Protein AF-A0A1T4MAC6-F1 (afdb_monomer_lite)

Foldseek 3Di:
DVVVVVVVVVVVPPPDDPVVVLVLQPLQFADVVLLVCCVVQWDWDWDDDPPDIFIKTKHDFPDPAEDEAEDDDVDFQSRCSRVCVVVVVVRHIYIYTGPPDPPPCDDPNCVVPVVDDVVCVDLLNVQLVDADEDEAEDECAAPPCHPVVSVSNQVSHPYNYHYDYQYPDYDSNRCPNCVPSVVVVVVVSCVVRPD

Secondary structure (DSSP, 8-state):
-HHHHHHHHHHH-----HHHHHHTTTTTS--HHHHHHHHHH-EEEEEEETTEEEEEEEE--SSS-EEEEEPPTT--GGGGHHHHHHHHHTT-EEEEE-SSSSSTTTTTHHHHHS---GGGG-HHHHHTT--S-EEEEEETT-TTTTTHHHHHHHHH--S-EEEEEETT--TT-HHHHSHHHHHHHHHHHHHHHH-

InterPro domains:
  IPR029058 Alpha/Beta hydrolase fold [G3DSA:3.40.50.1820] (101-195)
  IPR029058 Alpha/Beta hydrolase fold [SSF53474] (43-194)

Sequence (195 aa):
MSKLNNLVQKATNTNGSEEDASAKYSGLTGTPEMKKWYGENGEDVYIMSDSLRLHGKLFKNPGTKYALVCHGYTSKAKHMAGFVNKFHSLGYNVLHIPWFPVLNASSAISKVRDGYNFKQASAVEQVKKSHIPTLFNHGSKDELVPYGMLNELYSAANCEKEILTIQGAGHALSSSVAPKLYWNTVETFLKKHLD

pLDDT: mean 77.44, std 22.65, range [30.17, 98.31]

Structure (mmCIF, N/CA/C/O backbone):
data_AF-A0A1T4MAC6-F1
#
_entry.id   AF-A0A1T4MAC6-F1
#
loop_
_atom_site.group_PDB
_atom_site.id
_atom_site.type_symbol
_atom_site.label_atom_id
_atom_site.label_alt_id
_atom_site.label_comp_id
_atom_site.label_asym_id
_atom_site.label_entity_id
_atom_site.label_seq_id
_atom_site.pdbx_PDB_ins_code
_atom_site.Cartn_x
_atom_site.Cartn_y
_atom_site.Cartn_z
_atom_site.occupancy
_atom_site.B_iso_or_equiv
_atom_site.auth_seq_id
_atom_site.auth_comp_id
_atom_site.auth_asym_id
_atom_site.auth_atom_id
_atom_site.pdbx_PDB_model_num
ATOM 1 N N . MET A 1 1 ? -20.697 17.307 -18.272 1.00 44.62 1 MET A N 1
ATOM 2 C CA . MET A 1 1 ? -19.261 17.097 -18.571 1.00 44.62 1 MET A CA 1
ATOM 3 C C . MET A 1 1 ? -18.379 18.345 -18.400 1.00 44.62 1 MET A C 1
ATOM 5 O O . MET A 1 1 ? -17.171 18.190 -18.360 1.00 44.62 1 MET A O 1
ATOM 9 N N . SER A 1 2 ? -18.915 19.562 -18.205 1.00 46.41 2 SER A N 1
ATOM 10 C CA . SER A 1 2 ? -18.091 20.785 -18.076 1.00 46.41 2 SER A CA 1
ATOM 11 C C . SER A 1 2 ? -17.533 21.068 -16.669 1.00 46.41 2 SER A C 1
ATOM 13 O O . SER A 1 2 ? -16.459 21.646 -16.546 1.00 46.41 2 SER A O 1
ATOM 15 N N . LYS A 1 3 ? -18.206 20.633 -15.591 1.00 36.47 3 LYS A N 1
ATOM 16 C CA . LYS A 1 3 ? -17.731 20.860 -14.208 1.00 36.47 3 LYS A CA 1
ATOM 17 C C . LYS A 1 3 ? -16.510 20.012 -13.822 1.00 36.47 3 LYS A C 1
ATOM 19 O O . LYS A 1 3 ? -15.678 20.482 -13.056 1.00 36.47 3 LYS A O 1
ATOM 24 N N . LEU A 1 4 ? -16.379 18.803 -14.379 1.00 33.81 4 LEU A N 1
ATOM 25 C CA . LEU A 1 4 ? -15.251 17.903 -14.103 1.00 33.81 4 LEU A CA 1
ATOM 26 C C . LEU A 1 4 ? -13.963 18.392 -14.787 1.00 33.81 4 LEU A C 1
ATOM 28 O O . LEU A 1 4 ? -12.910 18.423 -14.159 1.00 33.81 4 LEU A O 1
ATOM 32 N N . ASN A 1 5 ? -14.067 18.884 -16.027 1.00 33.47 5 ASN A N 1
ATOM 33 C CA . ASN A 1 5 ? -12.924 19.437 -16.760 1.00 33.47 5 ASN A CA 1
ATOM 34 C C . ASN A 1 5 ? -12.360 20.702 -16.093 1.00 33.47 5 ASN A C 1
ATOM 36 O O . ASN A 1 5 ? -11.145 20.871 -16.032 1.00 33.47 5 ASN A O 1
ATOM 40 N N . ASN A 1 6 ? -13.225 21.539 -15.509 1.00 31.08 6 ASN A N 1
ATOM 41 C CA . ASN A 1 6 ? -12.790 22.736 -14.786 1.00 31.08 6 ASN A CA 1
ATOM 42 C C . ASN A 1 6 ? -12.099 22.421 -13.450 1.00 31.08 6 ASN A C 1
ATOM 44 O O . ASN A 1 6 ? -11.219 23.173 -13.043 1.00 31.08 6 ASN A O 1
ATOM 48 N N . LEU A 1 7 ? -12.452 21.324 -12.771 1.00 35.34 7 LEU A N 1
ATOM 49 C CA . LEU A 1 7 ? -11.760 20.892 -11.547 1.00 35.34 7 LEU A CA 1
ATOM 50 C C . LEU A 1 7 ? -10.364 20.329 -11.854 1.00 35.34 7 LEU A C 1
ATOM 52 O O . LEU A 1 7 ? -9.415 20.641 -11.139 1.00 35.34 7 LEU A O 1
ATOM 56 N N . VAL A 1 8 ? -10.224 19.587 -12.958 1.00 35.62 8 VAL A N 1
ATOM 57 C CA . VAL A 1 8 ? -8.930 19.058 -13.422 1.00 35.62 8 VAL A CA 1
ATOM 58 C C . VAL A 1 8 ? -7.994 20.191 -13.859 1.00 35.62 8 VAL A C 1
ATOM 60 O O . VAL A 1 8 ? -6.840 20.206 -13.445 1.00 35.62 8 VAL A O 1
ATOM 63 N N . GLN A 1 9 ? -8.486 21.194 -14.596 1.00 30.17 9 GLN A N 1
ATOM 64 C CA . GLN A 1 9 ? -7.672 22.357 -14.988 1.00 30.17 9 GLN A CA 1
ATOM 65 C C . GLN A 1 9 ? -7.273 23.256 -13.809 1.00 30.17 9 GLN A C 1
ATOM 67 O O . GLN A 1 9 ? -6.192 23.844 -13.816 1.00 30.17 9 GLN A O 1
ATOM 72 N N . LYS A 1 10 ? -8.117 23.370 -12.777 1.00 33.94 10 LYS A N 1
ATOM 73 C CA . LYS A 1 10 ? -7.797 24.178 -11.590 1.00 33.94 10 LYS A CA 1
ATOM 74 C C . LYS A 1 10 ? -6.757 23.501 -10.688 1.00 33.94 10 LYS A C 1
ATOM 76 O O . LYS A 1 10 ? -6.014 24.203 -10.012 1.00 33.94 10 LYS A O 1
ATOM 81 N N . ALA A 1 11 ? -6.662 22.168 -10.725 1.00 37.62 11 ALA A N 1
ATOM 82 C CA . ALA A 1 11 ? -5.624 21.402 -10.033 1.00 37.62 11 ALA A CA 1
ATOM 83 C C . ALA A 1 11 ? -4.248 21.468 -10.728 1.00 37.62 11 ALA A C 1
ATOM 85 O O . ALA A 1 11 ? -3.231 21.258 -10.074 1.00 37.62 11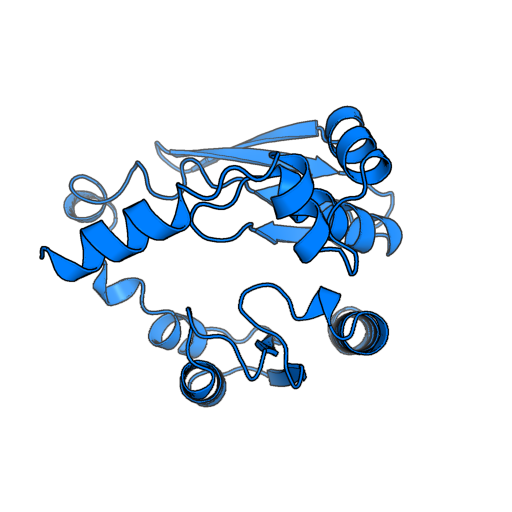 ALA A O 1
ATOM 86 N N . THR A 1 12 ? -4.197 21.781 -12.029 1.00 35.25 12 THR A N 1
ATOM 87 C CA . THR A 1 12 ? -2.944 21.851 -12.805 1.00 35.25 12 THR A CA 1
ATOM 88 C C . THR A 1 12 ? -2.353 23.259 -12.930 1.00 35.25 12 THR A C 1
ATOM 90 O O . THR A 1 12 ? -1.212 23.385 -13.355 1.00 35.25 12 THR A O 1
ATOM 93 N N . ASN A 1 13 ? -3.095 24.312 -12.557 1.00 30.62 13 ASN A N 1
ATOM 94 C CA . ASN A 1 13 ? -2.696 25.720 -12.737 1.00 30.62 13 ASN A CA 1
ATOM 95 C C . ASN A 1 13 ? -2.196 26.423 -11.460 1.00 30.62 13 ASN A C 1
ATOM 97 O O . ASN A 1 13 ? -2.217 27.652 -11.373 1.00 30.62 13 ASN A O 1
ATOM 101 N N . THR A 1 14 ? -1.729 25.687 -10.454 1.00 37.72 14 THR A N 1
ATOM 102 C CA . THR A 1 14 ? -0.963 26.304 -9.364 1.00 37.72 14 THR A CA 1
ATOM 103 C C . THR A 1 14 ? 0.504 26.393 -9.773 1.00 37.72 14 THR A C 1
ATOM 105 O O . THR A 1 14 ? 1.182 25.370 -9.815 1.00 37.72 14 THR A O 1
ATOM 108 N N . ASN A 1 15 ? 0.977 27.614 -10.044 1.00 35.28 15 ASN A N 1
ATOM 109 C CA . ASN A 1 15 ? 2.383 28.002 -10.241 1.00 35.28 15 ASN A CA 1
ATOM 110 C C . ASN A 1 15 ? 3.233 27.804 -8.962 1.00 35.28 15 ASN A C 1
ATOM 112 O O . ASN A 1 15 ? 3.865 28.737 -8.475 1.00 35.28 15 ASN A O 1
ATOM 116 N N . GLY A 1 16 ? 3.207 26.607 -8.381 1.00 33.47 16 GLY A N 1
ATOM 117 C CA . GLY A 1 16 ? 4.200 26.151 -7.413 1.00 33.47 16 GLY A CA 1
ATOM 118 C C . GLY A 1 16 ? 5.276 25.382 -8.165 1.00 33.47 16 GLY A C 1
ATOM 119 O O . GLY A 1 16 ? 4.966 24.661 -9.115 1.00 33.47 16 GLY A O 1
ATOM 120 N N . SER A 1 17 ? 6.533 25.547 -7.772 1.00 32.88 17 SER A N 1
ATOM 121 C CA . SER A 1 17 ? 7.627 24.764 -8.342 1.00 32.88 17 SER A CA 1
ATOM 122 C C . SER A 1 17 ? 7.330 23.259 -8.197 1.00 32.88 17 SER A C 1
ATOM 124 O O . SER A 1 17 ? 6.648 22.837 -7.261 1.00 32.88 17 SER A O 1
ATOM 126 N N . GLU A 1 18 ? 7.825 22.413 -9.107 1.00 39.03 18 GLU A N 1
ATOM 127 C CA . GLU A 1 18 ? 7.636 20.952 -9.009 1.00 39.03 18 GLU A CA 1
ATOM 128 C C . GLU A 1 18 ? 8.184 20.358 -7.686 1.00 39.03 18 GLU A C 1
ATOM 130 O O . GLU A 1 18 ? 7.799 19.252 -7.290 1.00 39.03 18 GLU A O 1
ATOM 135 N N . GLU A 1 19 ? 9.045 21.097 -6.978 1.00 35.91 19 GLU A N 1
ATOM 136 C CA . GLU A 1 19 ? 9.513 20.801 -5.619 1.00 35.91 19 GLU A CA 1
ATOM 137 C C . GLU A 1 19 ? 8.423 20.987 -4.550 1.00 35.91 19 GLU A C 1
ATOM 139 O O . GLU A 1 19 ? 8.296 20.145 -3.656 1.00 35.91 19 GLU A O 1
ATOM 144 N N . ASP A 1 20 ? 7.569 22.005 -4.674 1.00 32.84 20 ASP A N 1
ATOM 145 C CA . ASP A 1 20 ? 6.549 22.349 -3.672 1.00 32.84 20 ASP A CA 1
ATOM 146 C C . ASP A 1 20 ? 5.429 21.308 -3.584 1.00 32.84 20 ASP A C 1
ATOM 148 O O . ASP A 1 20 ? 4.916 21.007 -2.501 1.00 32.84 20 ASP A O 1
ATOM 152 N N . ALA A 1 21 ? 5.078 20.689 -4.714 1.00 32.94 21 ALA A N 1
ATOM 153 C CA . ALA A 1 21 ? 4.123 19.587 -4.722 1.00 32.94 21 ALA A CA 1
ATOM 154 C C . ALA A 1 21 ? 4.692 18.362 -3.991 1.00 32.94 21 ALA A C 1
ATOM 156 O O . ALA A 1 21 ? 3.953 17.687 -3.289 1.00 32.94 21 ALA A O 1
ATOM 157 N N . SER A 1 22 ? 6.002 18.098 -4.093 1.00 36.59 22 SER A N 1
ATOM 158 C CA . SER A 1 22 ? 6.677 16.988 -3.403 1.00 36.59 22 SER A CA 1
ATOM 159 C C . SER A 1 22 ? 6.804 17.213 -1.892 1.00 36.59 22 SER A C 1
ATOM 161 O O . SER A 1 22 ? 6.814 16.238 -1.141 1.00 36.59 22 SER A O 1
ATOM 163 N N . ALA A 1 23 ? 6.913 18.465 -1.442 1.00 36.53 23 ALA A N 1
ATOM 164 C CA . ALA A 1 23 ? 7.121 18.813 -0.036 1.00 36.53 23 ALA A CA 1
ATOM 165 C C . ALA A 1 23 ? 5.881 18.568 0.849 1.00 36.53 23 ALA A C 1
ATOM 167 O O . ALA A 1 23 ? 6.016 18.271 2.038 1.00 36.53 23 ALA A O 1
ATOM 168 N N . LYS A 1 24 ? 4.668 18.608 0.275 1.00 38.34 24 LYS A N 1
ATOM 169 C CA . LYS A 1 24 ? 3.406 18.341 0.997 1.00 38.34 24 LYS A CA 1
ATOM 170 C C . LYS A 1 24 ? 3.177 16.868 1.380 1.00 38.34 24 LYS A C 1
ATOM 172 O O . LYS A 1 24 ? 2.338 16.607 2.235 1.00 38.34 24 LYS A O 1
ATOM 177 N N . TYR A 1 25 ? 3.930 15.928 0.804 1.00 46.28 25 TYR A N 1
ATOM 178 C CA . TYR A 1 25 ? 3.825 14.476 1.047 1.00 46.28 25 TYR A CA 1
ATOM 179 C C . TYR A 1 25 ? 4.926 13.943 1.996 1.00 46.28 25 TYR A C 1
ATOM 181 O O . TYR A 1 25 ? 5.262 12.763 2.003 1.00 46.28 25 TYR A O 1
ATOM 189 N N . SER A 1 26 ? 5.570 14.819 2.771 1.00 38.25 26 SER A N 1
ATOM 190 C CA . SER A 1 26 ? 6.915 14.581 3.316 1.00 38.25 26 SER A CA 1
ATOM 191 C C . SER A 1 26 ? 7.031 13.801 4.626 1.00 38.25 26 SER A C 1
ATOM 193 O O . SER A 1 26 ? 8.155 13.650 5.108 1.00 38.25 26 SER A O 1
ATOM 195 N N . GLY A 1 27 ? 5.977 13.192 5.181 1.00 48.84 27 GLY A N 1
ATOM 196 C CA . GLY A 1 27 ? 6.266 12.110 6.132 1.00 48.84 27 GLY A CA 1
ATOM 197 C C . GLY A 1 27 ? 6.600 10.853 5.335 1.00 48.84 27 GLY A C 1
ATOM 198 O O . GLY A 1 27 ? 5.753 10.052 4.933 1.00 48.84 27 GLY A O 1
ATOM 199 N N . LEU A 1 28 ? 7.905 10.752 5.089 1.00 52.34 28 LEU A N 1
ATOM 200 C CA . LEU A 1 28 ? 8.651 9.632 4.523 1.00 52.34 28 LEU A CA 1
ATOM 201 C C . LEU A 1 28 ? 8.556 9.382 3.009 1.00 52.34 28 LEU A C 1
ATOM 203 O O . LEU A 1 28 ? 9.214 8.452 2.547 1.00 52.34 28 LEU A O 1
ATOM 207 N N . THR A 1 29 ? 7.875 10.191 2.186 1.00 58.50 29 THR A N 1
ATOM 208 C CA . THR A 1 29 ? 7.888 9.942 0.726 1.00 58.50 29 THR A CA 1
ATOM 209 C C . THR A 1 29 ? 9.005 10.692 -0.008 1.00 58.50 29 THR A C 1
ATOM 211 O O . THR A 1 29 ? 8.814 11.785 -0.538 1.00 58.50 29 THR A O 1
ATOM 214 N N . GLY A 1 30 ? 10.176 10.053 -0.093 1.00 62.66 30 GLY A N 1
ATOM 215 C CA . GLY A 1 30 ? 11.169 10.299 -1.143 1.00 62.66 30 GLY A CA 1
ATOM 216 C C . GLY A 1 30 ? 11.939 11.610 -1.009 1.00 62.66 30 GLY A C 1
ATOM 217 O O . GLY A 1 30 ? 11.815 12.488 -1.872 1.00 62.66 30 GLY A O 1
ATOM 218 N N . THR A 1 31 ? 12.774 11.713 0.030 1.00 79.94 31 THR A N 1
ATOM 219 C CA . THR A 1 31 ? 13.797 12.767 0.101 1.00 79.94 31 THR A CA 1
ATOM 220 C C . THR A 1 31 ? 14.656 12.763 -1.177 1.00 79.94 31 THR A C 1
ATOM 222 O O . THR A 1 31 ? 14.686 11.751 -1.895 1.00 79.94 31 THR A O 1
ATOM 225 N N . PRO A 1 32 ? 15.343 13.867 -1.516 1.00 84.75 32 PRO A N 1
ATOM 226 C CA . PRO A 1 32 ? 16.261 13.888 -2.654 1.00 84.75 32 PRO A CA 1
ATOM 227 C C . PRO A 1 32 ? 17.255 12.717 -2.633 1.00 84.75 32 PRO A C 1
ATOM 229 O O . PRO A 1 32 ? 17.482 12.082 -3.663 1.00 84.75 32 PRO A O 1
ATOM 232 N N . GLU A 1 33 ? 17.751 12.352 -1.451 1.00 86.69 33 GLU A N 1
ATOM 233 C CA . GLU A 1 33 ? 18.669 11.231 -1.240 1.00 86.69 33 GLU A CA 1
ATOM 234 C C . GLU A 1 33 ? 17.998 9.891 -1.555 1.00 86.69 33 GLU A C 1
ATOM 236 O O . GLU A 1 33 ? 18.565 9.077 -2.277 1.00 86.69 33 GLU A O 1
ATOM 241 N N . MET A 1 34 ? 16.763 9.670 -1.090 1.00 88.25 34 MET A N 1
ATOM 242 C CA . MET A 1 34 ? 16.009 8.446 -1.392 1.00 88.25 34 MET A CA 1
ATOM 243 C C . MET A 1 34 ? 15.669 8.327 -2.879 1.00 88.25 34 MET A C 1
ATOM 245 O O . MET A 1 34 ? 15.695 7.229 -3.432 1.00 88.25 34 MET A O 1
ATOM 249 N N . LYS A 1 35 ? 15.350 9.443 -3.545 1.00 87.19 35 LYS A N 1
ATOM 250 C CA . LYS A 1 35 ? 15.089 9.472 -4.994 1.00 87.19 35 LYS A CA 1
ATOM 251 C C . LYS A 1 35 ? 16.355 9.163 -5.790 1.00 87.19 35 LYS A C 1
ATOM 253 O O . LYS A 1 35 ? 16.287 8.398 -6.750 1.00 87.19 35 LYS A O 1
ATOM 258 N N . LYS A 1 36 ? 17.491 9.730 -5.377 1.00 90.69 36 LYS A N 1
ATOM 259 C CA . LYS A 1 36 ? 18.804 9.435 -5.956 1.00 90.69 36 LYS A CA 1
ATOM 260 C C . LYS A 1 36 ? 19.150 7.956 -5.776 1.00 90.69 36 LYS A C 1
ATOM 262 O O . LYS A 1 36 ? 19.361 7.263 -6.765 1.00 90.69 36 LYS A O 1
ATOM 267 N N . TRP A 1 37 ? 19.070 7.453 -4.544 1.00 92.06 37 TRP A N 1
ATOM 268 C CA . TRP A 1 37 ? 19.297 6.044 -4.225 1.00 92.06 37 TRP A CA 1
ATOM 269 C C . TRP A 1 37 ? 18.396 5.115 -5.050 1.00 92.06 37 TRP A C 1
ATOM 271 O O . TRP A 1 37 ? 18.878 4.141 -5.623 1.00 92.06 37 TRP A O 1
ATOM 281 N N . TYR A 1 38 ? 17.107 5.445 -5.180 1.00 91.56 38 TYR A N 1
ATOM 282 C CA . TYR A 1 38 ? 16.158 4.689 -5.998 1.00 91.56 38 TYR A CA 1
ATOM 283 C C . TYR A 1 38 ? 16.603 4.597 -7.468 1.00 91.56 38 TYR A C 1
ATOM 285 O O . TYR A 1 38 ? 16.480 3.541 -8.087 1.00 91.56 38 TYR A O 1
ATOM 293 N N . GLY A 1 39 ? 17.112 5.697 -8.033 1.00 90.38 39 GLY A N 1
ATOM 294 C CA . GLY A 1 39 ? 17.618 5.732 -9.405 1.00 90.38 39 GLY A CA 1
ATOM 295 C C . GLY A 1 39 ? 18.898 4.917 -9.598 1.00 90.38 39 GLY A C 1
ATOM 296 O O . GLY A 1 39 ? 19.054 4.282 -10.634 1.00 90.38 39 GLY A O 1
ATOM 297 N N . GLU A 1 40 ? 19.778 4.911 -8.598 1.00 93.62 40 GLU A N 1
ATOM 298 C CA . GLU A 1 40 ? 21.099 4.270 -8.661 1.00 93.62 40 GLU A CA 1
ATOM 299 C C . GLU A 1 40 ? 21.072 2.764 -8.359 1.00 93.62 40 GLU A C 1
ATOM 301 O O . GLU A 1 40 ? 21.919 2.030 -8.855 1.00 93.62 40 GLU A O 1
ATOM 306 N N . ASN A 1 41 ? 20.112 2.292 -7.555 1.00 94.00 41 ASN A N 1
ATOM 307 C CA . ASN A 1 41 ? 20.124 0.926 -7.008 1.00 94.00 41 ASN A CA 1
ATOM 308 C C . ASN A 1 41 ? 19.030 0.009 -7.582 1.00 94.00 41 ASN A C 1
ATOM 310 O O . ASN A 1 41 ? 18.990 -1.176 -7.254 1.00 94.00 41 ASN A O 1
ATOM 314 N N . GLY A 1 42 ? 18.119 0.541 -8.400 1.00 92.88 42 GLY A N 1
ATOM 315 C CA . GLY A 1 42 ? 17.010 -0.224 -8.968 1.00 92.88 42 GLY A CA 1
ATOM 316 C C . GLY A 1 42 ? 17.367 -0.887 -10.296 1.00 92.88 42 GLY A C 1
ATOM 317 O O . GLY A 1 42 ? 17.517 -0.192 -11.304 1.00 92.88 42 GLY A O 1
ATOM 318 N N . GLU A 1 43 ? 17.401 -2.218 -10.318 1.00 93.94 43 GLU A N 1
ATOM 319 C CA . GLU A 1 43 ? 17.604 -3.039 -11.517 1.00 93.94 43 GLU A CA 1
ATOM 320 C C . GLU A 1 43 ? 16.314 -3.107 -12.345 1.00 93.94 43 GLU A C 1
ATOM 322 O O . GLU A 1 43 ? 15.255 -3.465 -11.828 1.00 93.94 43 GLU A O 1
ATOM 327 N N . ASP A 1 44 ? 16.375 -2.760 -13.631 1.00 92.50 44 ASP A N 1
ATOM 328 C CA . ASP A 1 44 ? 15.218 -2.874 -14.519 1.00 92.50 44 ASP A CA 1
ATOM 329 C C . ASP A 1 44 ? 14.920 -4.340 -14.843 1.00 92.50 44 ASP A C 1
ATOM 331 O O . ASP A 1 44 ? 15.756 -5.064 -15.381 1.00 92.50 44 ASP A O 1
ATOM 335 N N . VAL A 1 45 ? 13.695 -4.766 -14.541 1.00 91.69 45 VAL A N 1
ATOM 336 C CA . VAL A 1 45 ? 13.214 -6.127 -14.785 1.00 91.69 45 VAL A CA 1
ATOM 337 C C . VAL A 1 45 ? 11.978 -6.108 -15.670 1.00 91.69 45 VAL A C 1
ATOM 339 O O . VAL A 1 45 ? 11.148 -5.197 -15.601 1.00 91.69 45 VAL A O 1
ATOM 342 N N . TYR A 1 46 ? 11.845 -7.132 -16.510 1.00 88.56 46 TYR A N 1
ATOM 343 C CA . TYR A 1 46 ? 10.726 -7.268 -17.432 1.00 88.56 46 TYR A CA 1
ATOM 344 C C . TYR A 1 46 ? 10.084 -8.639 -17.284 1.00 88.56 46 TYR A C 1
ATOM 346 O O . TYR A 1 46 ? 10.769 -9.654 -17.364 1.00 88.56 46 TYR A O 1
ATOM 354 N N . ILE A 1 47 ? 8.767 -8.658 -17.096 1.00 82.12 47 ILE A N 1
ATOM 355 C CA . ILE A 1 47 ? 7.976 -9.887 -17.044 1.00 82.12 47 ILE A CA 1
ATOM 356 C C . ILE A 1 47 ? 7.095 -9.917 -18.285 1.00 82.12 47 ILE A C 1
ATOM 358 O O . ILE A 1 47 ? 6.344 -8.977 -18.550 1.00 82.12 47 ILE A O 1
ATOM 362 N N . MET A 1 48 ? 7.211 -10.999 -19.047 1.00 80.25 48 MET A N 1
ATOM 363 C CA . MET A 1 48 ? 6.358 -11.263 -20.197 1.00 80.25 48 MET A CA 1
ATOM 364 C C . MET A 1 48 ? 5.216 -12.176 -19.758 1.00 80.25 48 MET A C 1
ATOM 366 O O . MET A 1 48 ? 5.466 -13.249 -19.215 1.00 80.25 48 MET A O 1
ATOM 370 N N . SER A 1 49 ? 3.980 -11.750 -20.001 1.00 73.69 49 SER A N 1
ATOM 371 C CA . SER A 1 49 ? 2.786 -12.584 -19.861 1.00 73.69 49 SER A CA 1
ATOM 372 C C . SER A 1 49 ? 1.930 -12.380 -21.099 1.00 73.69 49 SER A C 1
ATOM 374 O O . SER A 1 49 ? 1.504 -11.260 -21.386 1.00 73.69 49 SER A O 1
ATOM 376 N N . ASP A 1 50 ? 1.710 -13.451 -21.854 1.00 79.56 50 ASP A N 1
ATOM 377 C CA . ASP A 1 50 ? 1.081 -13.408 -23.174 1.00 79.56 50 ASP A CA 1
ATOM 378 C C . ASP A 1 50 ? 1.757 -12.368 -24.091 1.00 79.56 50 ASP A C 1
ATOM 380 O O . ASP A 1 50 ? 2.960 -12.420 -24.344 1.00 79.56 50 ASP A O 1
ATOM 384 N N . SER A 1 51 ? 0.991 -11.388 -24.573 1.00 72.69 51 SER A N 1
ATOM 385 C CA . SER A 1 51 ? 1.470 -10.272 -25.392 1.00 72.69 51 SER A CA 1
ATOM 386 C C . SER A 1 51 ? 1.764 -9.002 -24.585 1.00 72.69 51 SER A C 1
ATOM 388 O O . SER A 1 51 ? 1.872 -7.923 -25.169 1.00 72.69 51 SER A O 1
ATOM 390 N N . LEU A 1 52 ? 1.806 -9.085 -23.253 1.00 69.75 52 LEU A N 1
ATOM 391 C CA . LEU A 1 52 ? 2.022 -7.946 -22.365 1.00 69.75 52 LEU A CA 1
ATOM 392 C C . LEU A 1 52 ? 3.406 -8.019 -21.731 1.00 69.75 52 LEU A C 1
ATOM 394 O O . LEU A 1 52 ? 3.835 -9.054 -21.224 1.00 69.75 52 LEU A O 1
ATOM 398 N N . ARG A 1 53 ? 4.094 -6.876 -21.750 1.00 77.56 53 ARG A N 1
ATOM 399 C CA . ARG A 1 53 ? 5.384 -6.681 -21.094 1.00 77.56 53 ARG A CA 1
ATOM 400 C C . ARG A 1 53 ? 5.190 -5.772 -19.896 1.00 77.56 53 ARG A C 1
ATOM 402 O O . ARG A 1 53 ? 4.958 -4.575 -20.057 1.00 77.56 53 ARG A O 1
ATOM 409 N N . LEU A 1 54 ? 5.314 -6.334 -18.705 1.00 81.75 54 LEU A N 1
ATOM 410 C CA . LEU A 1 54 ? 5.397 -5.559 -17.481 1.00 81.75 54 LEU A CA 1
ATOM 411 C C . LEU A 1 54 ? 6.848 -5.129 -17.273 1.00 81.75 54 LEU A C 1
ATOM 413 O O . LEU A 1 54 ? 7.749 -5.962 -17.300 1.00 81.75 54 LEU A O 1
ATOM 417 N N . HIS A 1 55 ? 7.075 -3.838 -17.070 1.00 86.25 55 HIS A N 1
ATOM 418 C CA . HIS A 1 55 ? 8.358 -3.300 -16.620 1.00 86.25 55 HIS A CA 1
ATOM 419 C C . HIS A 1 55 ? 8.261 -3.024 -15.123 1.00 86.25 55 HIS A C 1
ATOM 421 O O . HIS A 1 55 ? 7.251 -2.492 -14.675 1.00 86.25 55 HIS A O 1
ATOM 427 N N . GLY A 1 56 ? 9.290 -3.383 -14.363 1.00 89.06 56 GLY A N 1
ATOM 428 C CA . GLY A 1 56 ? 9.447 -3.036 -12.955 1.00 89.06 56 GLY A CA 1
ATOM 429 C C . GLY A 1 56 ? 10.894 -2.685 -12.621 1.00 89.06 56 GLY A C 1
ATOM 430 O O . GLY A 1 56 ? 11.797 -2.896 -13.430 1.00 89.06 56 GLY A O 1
ATOM 431 N N . LYS A 1 57 ? 11.112 -2.165 -11.411 1.00 93.12 57 LYS A N 1
ATOM 432 C CA . LYS A 1 57 ? 12.445 -2.004 -10.818 1.00 93.12 57 LYS A CA 1
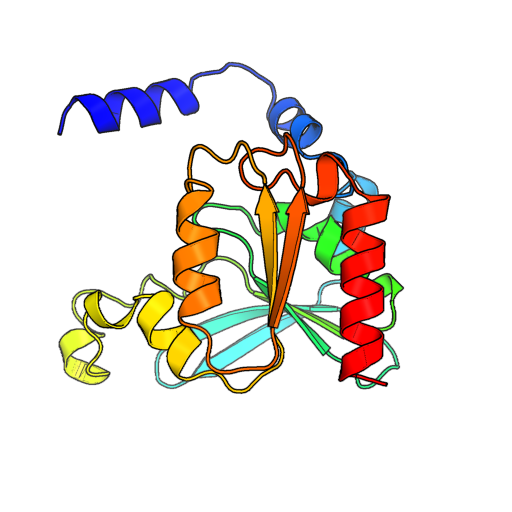ATOM 433 C C . LYS A 1 57 ? 12.588 -2.892 -9.589 1.00 93.12 57 LYS A C 1
ATOM 435 O O . LYS A 1 57 ? 11.765 -2.814 -8.677 1.00 93.12 57 LYS A O 1
ATOM 440 N N . LEU A 1 58 ? 13.624 -3.720 -9.578 1.00 95.19 58 LEU A N 1
ATOM 441 C CA . LEU A 1 58 ? 13.962 -4.641 -8.502 1.00 95.19 58 LEU A CA 1
ATOM 442 C C . LEU A 1 58 ? 15.104 -4.075 -7.651 1.00 95.19 58 LEU A C 1
ATOM 444 O O . LEU A 1 58 ? 16.133 -3.653 -8.169 1.00 95.19 58 LEU A O 1
ATOM 448 N N . PHE A 1 59 ? 14.928 -4.121 -6.335 1.00 96.44 59 PHE A N 1
ATOM 449 C CA . PHE A 1 59 ? 15.910 -3.728 -5.329 1.00 96.44 59 PHE A CA 1
ATOM 450 C C . PHE A 1 59 ? 16.220 -4.953 -4.471 1.00 96.44 59 PHE A C 1
ATOM 452 O O . PHE A 1 59 ? 15.357 -5.422 -3.726 1.00 96.44 59 PHE A O 1
ATOM 459 N N . LYS A 1 60 ? 17.427 -5.503 -4.611 1.00 96.69 60 LYS A N 1
ATOM 460 C CA . LYS A 1 60 ? 17.819 -6.761 -3.961 1.00 96.69 60 LYS A CA 1
ATOM 461 C C . LYS A 1 60 ? 18.297 -6.547 -2.523 1.00 96.69 60 LYS A C 1
ATOM 463 O O . LYS A 1 60 ? 18.875 -5.514 -2.185 1.00 96.69 60 LYS A O 1
ATOM 468 N N . ASN A 1 61 ? 18.071 -7.556 -1.694 1.00 95.69 61 ASN A N 1
ATOM 469 C CA . ASN A 1 61 ? 18.515 -7.667 -0.307 1.00 95.69 61 ASN A CA 1
ATOM 470 C C . ASN A 1 61 ? 18.886 -9.143 -0.038 1.00 95.69 61 ASN A C 1
ATOM 472 O O . ASN A 1 61 ? 18.298 -10.008 -0.686 1.00 95.69 61 ASN A O 1
ATOM 476 N N . PRO A 1 62 ? 19.8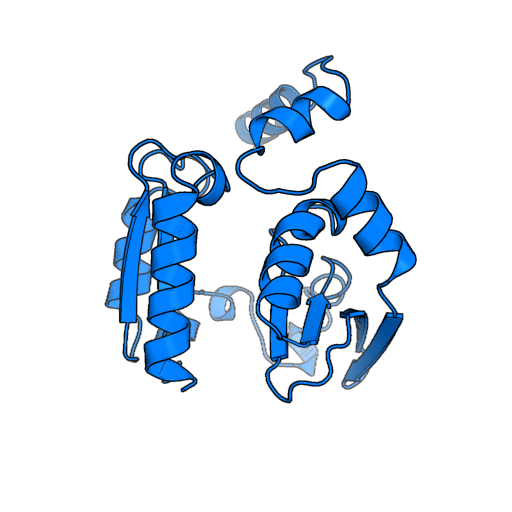08 -9.490 0.885 1.00 94.44 62 PRO A N 1
ATOM 477 C CA . PRO A 1 62 ? 20.178 -10.891 1.120 1.00 94.44 62 PRO A CA 1
ATOM 478 C C . PRO A 1 62 ? 19.049 -11.785 1.661 1.00 94.44 62 PRO A C 1
ATOM 480 O O . PRO A 1 62 ? 19.183 -13.006 1.648 1.00 94.44 62 PRO A O 1
ATOM 483 N N . GLY A 1 63 ? 17.955 -11.201 2.162 1.00 89.81 63 GLY A N 1
ATOM 484 C CA . GLY A 1 63 ? 16.795 -11.941 2.660 1.00 89.81 63 GLY A CA 1
ATOM 485 C C . GLY A 1 63 ? 15.981 -12.634 1.559 1.00 89.81 63 GLY A C 1
ATOM 486 O O . GLY A 1 63 ? 16.178 -12.412 0.368 1.00 89.81 63 GLY A O 1
ATOM 487 N N . THR A 1 64 ? 15.011 -13.455 1.964 1.00 93.75 64 THR A N 1
ATOM 488 C CA . THR A 1 64 ? 14.111 -14.192 1.052 1.00 93.75 64 THR A CA 1
ATOM 489 C C . THR A 1 64 ? 12.731 -13.552 0.905 1.00 93.75 64 THR A C 1
ATOM 491 O O . THR A 1 64 ? 11.945 -13.958 0.052 1.00 93.75 64 THR A O 1
ATOM 494 N N . LYS A 1 65 ? 12.416 -12.549 1.732 1.00 95.88 65 LYS A N 1
ATOM 495 C CA . LYS A 1 65 ? 11.121 -11.860 1.725 1.00 95.88 65 LYS A CA 1
ATOM 496 C C . LYS A 1 65 ? 11.078 -10.818 0.609 1.00 95.88 65 LYS A C 1
ATOM 498 O O . LYS A 1 65 ? 12.061 -10.109 0.378 1.00 95.88 65 LYS A O 1
ATOM 503 N N . TYR A 1 66 ? 9.928 -10.712 -0.053 1.00 96.00 66 TYR A N 1
ATOM 504 C CA . TYR A 1 66 ? 9.679 -9.752 -1.128 1.00 96.00 66 TYR A CA 1
ATOM 505 C C . TYR A 1 66 ? 8.536 -8.807 -0.760 1.00 96.00 66 TYR A C 1
ATOM 507 O O . TYR A 1 66 ? 7.502 -9.239 -0.259 1.00 96.00 66 TYR A O 1
ATOM 515 N N . ALA A 1 67 ? 8.714 -7.522 -1.053 1.00 95.88 67 ALA A N 1
ATOM 516 C CA . ALA A 1 67 ? 7.672 -6.510 -1.025 1.00 95.88 67 ALA A CA 1
ATOM 517 C C . ALA A 1 67 ? 7.357 -6.078 -2.461 1.00 95.88 67 ALA A C 1
ATOM 519 O O . ALA A 1 67 ? 8.228 -5.589 -3.184 1.00 95.88 67 ALA A O 1
ATOM 520 N N . LEU A 1 68 ? 6.102 -6.252 -2.871 1.00 94.06 68 LEU A N 1
ATOM 521 C CA . LEU A 1 68 ? 5.591 -5.703 -4.120 1.00 94.06 68 LEU A CA 1
ATOM 522 C C . LEU A 1 68 ? 5.018 -4.313 -3.848 1.00 94.06 68 LEU A C 1
ATOM 524 O O . LEU A 1 68 ? 4.068 -4.174 -3.081 1.00 94.06 68 LEU A O 1
ATOM 528 N N . VAL A 1 69 ? 5.590 -3.285 -4.471 1.00 91.12 69 VAL A N 1
ATOM 529 C CA . VAL A 1 69 ? 5.127 -1.901 -4.323 1.00 91.12 69 VAL A CA 1
ATOM 530 C C . VAL A 1 69 ? 4.477 -1.456 -5.626 1.00 91.12 69 VAL A C 1
ATOM 532 O O . VAL A 1 69 ? 5.090 -1.522 -6.691 1.00 91.12 69 VAL A O 1
ATOM 535 N N . CYS A 1 70 ? 3.245 -0.964 -5.531 1.00 85.69 70 CYS A N 1
ATOM 536 C CA . CYS A 1 70 ? 2.494 -0.381 -6.641 1.00 85.69 70 CYS A CA 1
ATOM 537 C C . CYS A 1 70 ? 2.287 1.115 -6.363 1.00 85.69 70 CYS A C 1
ATOM 539 O O . CYS A 1 70 ? 1.969 1.491 -5.235 1.00 85.69 70 CYS A O 1
ATOM 541 N N . HIS A 1 71 ? 2.449 1.981 -7.364 1.00 80.75 71 HIS A N 1
ATOM 542 C CA . HIS A 1 71 ? 2.111 3.406 -7.224 1.00 80.75 71 HIS A CA 1
ATOM 543 C C . HIS A 1 71 ? 0.611 3.630 -7.515 1.00 80.75 71 HIS A C 1
ATOM 545 O O . HIS A 1 71 ? -0.056 2.816 -8.155 1.00 80.75 71 HIS A O 1
ATOM 551 N N . GLY A 1 72 ? 0.078 4.775 -7.084 1.00 69.00 72 GLY A N 1
ATOM 552 C CA . GLY A 1 72 ? -1.309 5.164 -7.362 1.00 69.00 72 GLY A CA 1
ATOM 553 C C . GLY A 1 72 ? -1.587 5.518 -8.832 1.00 69.00 72 GLY A C 1
ATOM 554 O O . GLY A 1 72 ? -0.669 5.831 -9.598 1.00 69.00 72 GLY A O 1
ATOM 555 N N . TYR A 1 73 ? -2.871 5.519 -9.207 1.00 64.31 73 TYR A N 1
ATOM 556 C CA . TYR A 1 73 ? -3.372 5.979 -10.511 1.00 64.31 73 TYR A CA 1
ATOM 557 C C . TYR A 1 73 ? -2.846 7.390 -10.818 1.00 64.31 73 TYR A C 1
ATOM 559 O O . TYR A 1 73 ? -2.918 8.265 -9.961 1.00 64.31 73 TYR A O 1
ATOM 567 N N . THR A 1 74 ? -2.293 7.621 -12.015 1.00 63.25 74 THR A N 1
ATOM 568 C CA . THR A 1 74 ? -1.647 8.890 -12.449 1.00 63.25 74 THR A CA 1
ATOM 569 C C . THR A 1 74 ? -0.408 9.337 -11.663 1.00 63.25 74 THR A C 1
ATOM 571 O O . THR A 1 74 ? 0.195 10.355 -12.003 1.00 63.25 74 THR A O 1
ATOM 574 N N . SER A 1 75 ? 0.035 8.574 -10.661 1.00 63.44 75 SER A N 1
ATOM 575 C CA . SER A 1 75 ? 1.264 8.880 -9.931 1.00 63.44 75 SER A CA 1
ATOM 576 C C . SER A 1 75 ? 2.508 8.476 -10.727 1.00 63.44 75 SER A C 1
ATOM 578 O O . SER A 1 75 ? 2.481 7.587 -11.580 1.00 63.44 75 SER A O 1
ATOM 580 N N . LYS A 1 76 ? 3.633 9.133 -10.438 1.00 63.72 76 LYS A N 1
ATOM 581 C CA . LYS A 1 76 ? 4.947 8.774 -10.988 1.00 63.72 76 LYS A CA 1
ATOM 582 C C . LYS A 1 76 ? 5.655 7.795 -10.058 1.00 63.72 76 LYS A C 1
ATOM 584 O O . LYS A 1 76 ? 5.663 7.972 -8.842 1.00 63.72 76 LYS A O 1
ATOM 589 N N . ALA A 1 77 ? 6.376 6.849 -10.653 1.00 61.41 77 ALA A N 1
ATOM 590 C CA . ALA A 1 77 ? 7.183 5.855 -9.948 1.00 61.41 77 ALA A CA 1
ATOM 591 C C . ALA A 1 77 ? 8.079 6.458 -8.841 1.00 61.41 77 ALA A C 1
ATOM 593 O O . ALA A 1 77 ? 8.163 5.932 -7.735 1.00 61.41 77 ALA A O 1
ATOM 594 N N . LYS A 1 78 ? 8.690 7.620 -9.105 1.00 65.38 78 LYS A N 1
ATOM 595 C CA . LYS A 1 78 ? 9.577 8.322 -8.162 1.00 65.38 78 LYS A CA 1
ATOM 596 C C . LYS A 1 78 ? 8.922 8.734 -6.834 1.00 65.38 78 LYS A C 1
ATOM 598 O O . LYS A 1 78 ? 9.640 8.946 -5.863 1.00 65.38 78 LYS A O 1
ATOM 603 N N . HIS A 1 79 ? 7.592 8.840 -6.762 1.00 74.19 79 HIS A N 1
ATOM 604 C CA . HIS A 1 79 ? 6.899 9.166 -5.509 1.00 74.19 79 HIS A CA 1
ATOM 605 C C . HIS A 1 79 ? 6.880 7.989 -4.525 1.00 74.19 79 HIS A C 1
ATOM 607 O O . HIS A 1 79 ? 6.765 8.202 -3.322 1.00 74.19 79 HIS A O 1
ATOM 613 N N . MET A 1 80 ? 7.091 6.761 -5.009 1.00 84.94 80 MET A N 1
ATOM 614 C CA . MET A 1 80 ? 7.173 5.568 -4.164 1.00 84.94 80 MET A CA 1
ATOM 615 C C . MET A 1 80 ? 8.587 5.290 -3.641 1.00 84.94 80 MET A C 1
ATOM 617 O O . MET A 1 80 ? 8.761 4.348 -2.874 1.00 84.94 80 MET A O 1
ATOM 621 N N . ALA A 1 81 ? 9.590 6.107 -3.994 1.00 88.25 81 ALA A N 1
ATOM 622 C CA . ALA A 1 81 ? 10.984 5.896 -3.586 1.00 88.25 81 ALA A CA 1
ATOM 623 C C . ALA A 1 81 ? 11.144 5.750 -2.062 1.00 88.25 81 ALA A C 1
ATOM 625 O O . ALA A 1 81 ? 11.903 4.902 -1.607 1.00 88.25 81 ALA A O 1
ATOM 626 N N . GLY A 1 82 ? 10.380 6.518 -1.277 1.00 88.56 82 GLY A N 1
ATOM 627 C CA . GLY A 1 82 ? 10.379 6.403 0.183 1.00 88.56 82 GLY A CA 1
ATOM 628 C C . GLY A 1 82 ? 9.839 5.064 0.694 1.00 88.56 82 GLY A C 1
ATOM 629 O O . GLY A 1 82 ? 10.447 4.452 1.565 1.00 88.56 82 GLY A O 1
ATOM 630 N N . PHE A 1 83 ? 8.746 4.560 0.111 1.00 90.38 83 PHE A N 1
ATOM 631 C CA . PHE A 1 83 ? 8.196 3.243 0.454 1.00 90.38 83 PHE A CA 1
ATOM 632 C C . PHE A 1 83 ? 9.150 2.116 0.058 1.00 90.38 83 PHE A C 1
ATOM 634 O O . PHE A 1 83 ? 9.387 1.209 0.850 1.00 90.38 83 PHE A O 1
ATOM 641 N N . VAL A 1 84 ? 9.734 2.201 -1.141 1.00 92.75 84 VAL A N 1
ATOM 642 C CA . VAL A 1 84 ? 10.735 1.238 -1.616 1.00 92.75 84 VAL A CA 1
ATOM 643 C C . VAL A 1 84 ? 11.936 1.210 -0.676 1.00 92.75 84 VAL A C 1
ATOM 645 O O . VAL A 1 84 ? 12.332 0.140 -0.225 1.00 92.75 84 VAL A O 1
ATOM 648 N N . ASN A 1 85 ? 12.473 2.379 -0.324 1.00 92.44 85 ASN A N 1
ATOM 649 C CA . ASN A 1 85 ? 13.595 2.481 0.600 1.00 92.44 85 ASN A CA 1
ATOM 650 C C . ASN A 1 85 ? 13.236 1.951 1.997 1.00 92.44 85 ASN A C 1
ATOM 652 O O . ASN A 1 85 ? 14.019 1.211 2.584 1.00 92.44 85 ASN A O 1
ATOM 656 N N . LYS A 1 86 ? 12.034 2.248 2.507 1.00 91.69 86 LYS A N 1
ATOM 657 C CA . LYS A 1 86 ? 11.584 1.759 3.815 1.00 91.69 86 LYS A CA 1
ATOM 658 C C . LYS A 1 86 ? 11.481 0.234 3.850 1.00 91.69 86 LYS A C 1
ATOM 660 O O . LYS A 1 86 ? 12.066 -0.370 4.744 1.00 91.69 86 LYS A O 1
ATOM 665 N N . PHE A 1 87 ? 10.822 -0.406 2.883 1.00 94.75 87 PHE A N 1
ATOM 666 C CA . PHE A 1 87 ? 10.770 -1.875 2.829 1.00 94.75 87 PHE A CA 1
ATOM 667 C C . PHE A 1 87 ? 12.151 -2.506 2.629 1.00 94.75 87 PHE A C 1
ATOM 669 O O . PHE A 1 87 ? 12.462 -3.505 3.275 1.00 94.75 87 PHE A O 1
ATOM 676 N N . HIS A 1 88 ? 13.008 -1.894 1.810 1.00 95.44 88 HIS A N 1
ATOM 677 C CA . HIS A 1 88 ? 14.390 -2.344 1.648 1.00 95.44 88 HIS A CA 1
ATOM 678 C C . HIS A 1 88 ? 15.172 -2.259 2.968 1.00 95.44 88 HIS A C 1
ATOM 680 O O . HIS A 1 88 ? 15.800 -3.233 3.371 1.00 95.44 88 HIS A O 1
ATOM 686 N N . SER A 1 89 ? 15.037 -1.162 3.721 1.00 92.88 89 SER A N 1
ATOM 687 C CA . SER A 1 89 ? 15.667 -1.003 5.042 1.00 92.88 89 SER A CA 1
ATOM 688 C C . SER A 1 89 ? 15.186 -2.026 6.082 1.00 92.88 89 SER A C 1
ATOM 690 O O . SER A 1 89 ? 15.919 -2.341 7.014 1.00 92.88 89 SER A O 1
ATOM 692 N N . LEU A 1 90 ? 13.983 -2.583 5.899 1.00 92.94 90 LEU A N 1
ATOM 693 C CA . LEU A 1 90 ? 13.426 -3.661 6.723 1.00 92.94 90 LEU A CA 1
ATOM 694 C C . LEU A 1 90 ? 13.903 -5.065 6.298 1.00 92.94 90 LEU A C 1
ATOM 696 O O . LEU A 1 90 ? 13.416 -6.058 6.830 1.00 92.94 90 LEU A O 1
ATOM 700 N N . GLY A 1 91 ? 14.830 -5.175 5.339 1.00 95.00 91 GLY A N 1
ATOM 701 C CA . GLY A 1 91 ? 15.414 -6.452 4.908 1.00 95.00 91 GLY A CA 1
ATOM 702 C C . GLY A 1 91 ? 14.701 -7.130 3.732 1.00 95.00 91 GLY A C 1
ATOM 703 O O . GLY A 1 91 ? 15.074 -8.240 3.352 1.00 95.00 91 GLY A O 1
ATOM 704 N N . TYR A 1 92 ? 13.690 -6.489 3.137 1.00 97.06 92 TYR A N 1
ATOM 705 C CA . TYR A 1 92 ? 12.948 -7.053 2.009 1.00 97.06 92 TYR A CA 1
ATOM 706 C C . TYR A 1 92 ? 13.682 -6.796 0.690 1.00 97.06 92 TYR A C 1
ATOM 708 O O . TYR A 1 92 ? 14.243 -5.720 0.469 1.00 97.06 92 TYR A O 1
ATOM 716 N N . ASN A 1 93 ? 13.604 -7.759 -0.227 1.00 97.38 93 ASN A N 1
ATOM 717 C CA . ASN A 1 93 ? 13.725 -7.466 -1.651 1.00 97.38 93 ASN A CA 1
ATOM 718 C C . ASN A 1 93 ? 12.491 -6.667 -2.071 1.00 97.38 93 ASN A C 1
ATOM 720 O O . ASN A 1 93 ? 11.381 -7.002 -1.662 1.00 97.38 93 ASN A O 1
ATOM 724 N N . VAL A 1 94 ? 12.638 -5.637 -2.896 1.00 96.62 94 VAL A N 1
ATOM 725 C CA . VAL A 1 94 ? 11.499 -4.806 -3.305 1.00 96.62 94 VAL A CA 1
ATOM 726 C C . VAL A 1 94 ? 11.349 -4.831 -4.814 1.00 96.62 94 VAL A C 1
ATOM 728 O O . VAL A 1 94 ? 12.260 -4.432 -5.531 1.00 96.62 94 VAL A O 1
ATOM 731 N N . LEU A 1 95 ? 10.189 -5.269 -5.300 1.00 94.31 95 LEU A N 1
ATOM 732 C CA . LEU A 1 95 ? 9.798 -5.129 -6.698 1.00 94.31 95 LEU A CA 1
ATOM 733 C C . LEU A 1 95 ? 8.803 -3.976 -6.799 1.00 94.31 95 LEU A C 1
ATOM 735 O O . LEU A 1 95 ? 7.683 -4.062 -6.301 1.00 94.31 95 LEU A O 1
ATOM 739 N N . HIS A 1 96 ? 9.214 -2.887 -7.437 1.00 90.38 96 HIS A N 1
ATOM 740 C CA . HIS A 1 96 ? 8.352 -1.744 -7.683 1.00 90.38 96 HIS A CA 1
ATOM 741 C C . HIS A 1 96 ? 7.833 -1.764 -9.120 1.00 90.38 96 HIS A C 1
ATOM 743 O O . HIS A 1 96 ? 8.615 -1.788 -10.073 1.00 90.38 96 HIS A O 1
ATOM 749 N N . ILE A 1 97 ? 6.511 -1.730 -9.271 1.00 83.19 97 ILE A N 1
ATOM 750 C CA . ILE A 1 97 ? 5.838 -1.773 -10.570 1.00 83.19 97 ILE A CA 1
ATOM 751 C C . ILE A 1 97 ? 5.301 -0.368 -10.912 1.00 83.19 97 ILE A C 1
ATOM 753 O O . ILE A 1 97 ? 4.381 0.077 -10.228 1.00 83.19 97 ILE A O 1
ATOM 757 N N . PRO A 1 98 ? 5.849 0.341 -11.926 1.00 67.00 98 PRO A N 1
ATOM 758 C CA . PRO A 1 98 ? 5.345 1.615 -12.448 1.00 67.00 98 PRO A CA 1
ATOM 759 C C . PRO A 1 98 ? 4.023 1.504 -13.241 1.00 67.00 98 PRO A C 1
ATOM 761 O O . PRO A 1 98 ? 3.612 0.432 -13.676 1.00 67.00 98 PRO A O 1
ATOM 764 N N . TRP A 1 99 ? 3.391 2.662 -13.498 1.00 63.94 99 TRP A N 1
ATOM 765 C CA . TRP A 1 99 ? 1.986 2.803 -13.945 1.00 63.94 99 TRP A CA 1
ATOM 766 C C . TRP A 1 99 ? 1.723 2.355 -15.382 1.00 63.94 99 TRP A C 1
ATOM 768 O O . TRP A 1 99 ? 0.620 2.470 -15.907 1.00 63.94 99 TRP A O 1
ATOM 778 N N . PHE A 1 100 ? 2.734 1.860 -16.070 1.00 54.09 100 PHE A N 1
ATOM 779 C CA . PHE A 1 100 ? 2.702 1.654 -17.505 1.00 54.09 100 PHE A CA 1
ATOM 780 C C . PHE A 1 100 ? 3.387 0.313 -17.806 1.00 54.09 100 PHE A C 1
ATOM 782 O O . PHE A 1 100 ? 4.540 0.170 -17.399 1.00 54.09 100 PHE A O 1
ATOM 789 N N . PRO A 1 101 ? 2.739 -0.679 -18.471 1.00 50.78 101 PRO A N 1
ATOM 790 C CA . PRO A 1 101 ? 1.489 -0.643 -19.239 1.00 50.78 101 PRO A CA 1
ATOM 791 C C . PRO A 1 101 ? 0.392 -1.594 -18.697 1.00 50.78 101 PRO A C 1
ATOM 793 O O . PRO A 1 101 ? -0.186 -2.361 -19.461 1.00 50.78 101 PRO A O 1
ATOM 796 N N . VAL A 1 102 ? 0.051 -1.550 -17.403 1.00 51.72 102 VAL A N 1
ATOM 797 C CA . VAL A 1 102 ? -1.031 -2.411 -16.860 1.00 51.72 102 VAL A CA 1
ATOM 798 C C . VAL A 1 102 ? -2.411 -2.071 -17.464 1.00 51.72 102 VAL A C 1
ATOM 800 O O . VAL A 1 102 ? -3.293 -2.924 -17.492 1.00 51.72 102 VAL A O 1
ATOM 803 N N . LEU A 1 103 ? -2.605 -0.861 -18.014 1.00 46.84 103 LEU A N 1
ATOM 804 C CA . LEU A 1 103 ? -3.906 -0.413 -18.545 1.00 46.84 103 LEU A CA 1
ATOM 805 C C . LEU A 1 103 ? -3.940 0.047 -20.008 1.00 46.84 103 LEU A C 1
ATOM 807 O O . LEU A 1 103 ? -5.025 0.249 -20.542 1.00 46.84 103 LEU A O 1
ATOM 811 N N . ASN A 1 104 ? -2.809 0.134 -20.713 1.00 40.41 104 ASN A N 1
ATOM 812 C CA . ASN A 1 104 ? -2.836 0.491 -22.143 1.00 40.41 104 ASN A CA 1
ATOM 813 C C . ASN A 1 104 ? -3.176 -0.685 -23.073 1.00 40.41 104 ASN A C 1
ATOM 815 O O . ASN A 1 104 ? -3.238 -0.509 -24.286 1.00 40.41 104 ASN A O 1
ATOM 819 N N . ALA A 1 105 ? -3.450 -1.867 -22.519 1.00 44.50 105 ALA A N 1
ATOM 820 C CA . ALA A 1 105 ? -3.950 -3.012 -23.274 1.00 44.50 105 ALA A CA 1
ATOM 821 C C . ALA A 1 105 ? -5.484 -3.159 -23.249 1.00 44.50 105 ALA A C 1
ATOM 823 O O . ALA A 1 105 ? -6.027 -4.003 -23.963 1.00 44.50 105 ALA A O 1
ATOM 824 N N . SER A 1 106 ? -6.206 -2.358 -22.461 1.00 45.38 106 SER A N 1
ATOM 825 C CA . SER A 1 106 ? -7.595 -2.662 -22.117 1.00 45.38 106 SER A CA 1
ATOM 826 C C . SER A 1 106 ? -8.584 -1.560 -22.491 1.00 45.38 106 SER A C 1
ATOM 828 O O . SER A 1 106 ? -8.911 -0.668 -21.723 1.00 45.38 106 SER A O 1
ATOM 830 N N . SER A 1 107 ? -9.187 -1.708 -23.669 1.00 44.66 107 SER A N 1
ATOM 831 C CA . SER A 1 107 ? -10.648 -1.550 -23.769 1.00 44.66 107 SER A CA 1
ATOM 832 C C . SER A 1 107 ? -11.225 -2.403 -24.901 1.00 44.66 107 SER A C 1
ATOM 834 O O . SER A 1 107 ? -12.252 -3.051 -24.710 1.00 44.66 107 SER A O 1
ATOM 836 N N . ALA A 1 108 ? -10.524 -2.493 -26.038 1.00 46.88 108 ALA A N 1
ATOM 837 C CA . ALA A 1 108 ? -10.967 -3.281 -27.189 1.00 46.88 108 ALA A CA 1
ATOM 838 C C . ALA A 1 108 ? -10.455 -4.735 -27.165 1.00 46.88 108 ALA A C 1
ATOM 840 O O . ALA A 1 108 ? -11.229 -5.657 -27.408 1.00 46.88 108 ALA A O 1
ATOM 841 N N . ILE A 1 109 ? -9.182 -4.961 -26.814 1.00 46.25 109 ILE A N 1
ATOM 842 C CA . ILE A 1 109 ? -8.554 -6.297 -26.862 1.00 46.25 109 ILE A CA 1
ATOM 843 C C . ILE A 1 109 ? -8.914 -7.145 -25.628 1.00 46.25 109 ILE A C 1
ATOM 845 O O . ILE A 1 109 ? -9.248 -8.320 -25.770 1.00 46.25 109 ILE A O 1
ATOM 849 N N . SER A 1 110 ? -8.961 -6.556 -24.427 1.00 46.75 110 SER A N 1
ATOM 850 C CA . SER A 1 110 ? -9.260 -7.293 -23.181 1.00 46.75 110 SER A CA 1
ATOM 851 C C . SER A 1 110 ? -10.665 -7.896 -23.110 1.00 46.75 110 SER A C 1
ATOM 853 O O . SER A 1 110 ? -10.864 -8.898 -22.429 1.00 46.75 110 SER A O 1
ATOM 855 N N . LYS A 1 111 ? -11.640 -7.329 -23.832 1.00 45.69 111 LYS A N 1
ATOM 856 C CA . LYS A 1 111 ? -13.002 -7.883 -23.901 1.00 45.69 111 LYS A CA 1
ATOM 857 C C . LYS A 1 111 ? -13.085 -9.116 -24.801 1.00 45.69 111 LYS A C 1
ATOM 859 O O . LYS A 1 111 ? -13.879 -10.007 -24.526 1.00 45.69 111 LYS A O 1
ATOM 864 N N . VAL A 1 112 ? -12.295 -9.134 -25.876 1.00 50.41 112 VAL A N 1
ATOM 865 C CA . VAL A 1 112 ? -12.321 -10.186 -26.902 1.00 50.41 112 VAL A CA 1
ATOM 866 C C . VAL A 1 112 ? -11.445 -11.373 -26.509 1.00 50.41 112 VAL A C 1
ATOM 868 O O . VAL A 1 112 ? -11.812 -12.505 -26.800 1.00 50.41 112 VAL A O 1
ATOM 871 N N . ARG A 1 113 ? -10.310 -11.132 -25.839 1.00 47.06 113 ARG A N 1
ATOM 872 C CA . ARG A 1 113 ? -9.329 -12.185 -25.539 1.00 47.06 113 ARG A CA 1
ATOM 873 C C . ARG A 1 113 ? -9.379 -12.706 -24.103 1.00 47.06 113 ARG A C 1
ATOM 875 O O . ARG A 1 113 ? -9.320 -13.913 -23.906 1.00 47.06 113 ARG A O 1
ATOM 882 N N . ASP A 1 114 ? -9.530 -11.815 -23.123 1.00 46.16 114 ASP A N 1
ATOM 883 C CA . ASP A 1 114 ? -9.289 -12.160 -21.712 1.00 46.16 114 ASP A CA 1
ATOM 884 C C . ASP A 1 114 ? -10.589 -12.197 -20.880 1.00 46.16 114 ASP A C 1
ATOM 886 O O . ASP A 1 114 ? -10.567 -12.491 -19.690 1.00 46.16 114 ASP A O 1
ATOM 890 N N . GLY A 1 115 ? -11.743 -11.902 -21.495 1.00 46.72 115 GLY A N 1
ATOM 891 C CA . GLY A 1 115 ? -13.068 -12.051 -20.880 1.00 46.72 115 GLY A CA 1
ATOM 892 C C . GLY A 1 115 ? -13.398 -11.055 -19.761 1.00 46.72 115 GLY A C 1
ATOM 893 O O . GLY A 1 115 ? -14.437 -11.209 -19.112 1.00 46.72 115 GLY A O 1
ATOM 894 N N . TYR A 1 116 ? -12.564 -10.028 -19.537 1.00 44.56 116 TYR A N 1
ATOM 895 C CA . TYR A 1 116 ? -12.786 -9.052 -18.470 1.00 44.56 116 TYR A CA 1
ATOM 896 C C . TYR A 1 116 ? -13.452 -7.750 -18.956 1.00 44.56 116 TYR A C 1
ATOM 898 O O . TYR A 1 116 ? -12.965 -7.043 -19.837 1.00 44.56 116 TYR A O 1
ATOM 906 N N . ASN A 1 117 ? -14.585 -7.407 -18.344 1.00 49.31 117 ASN A N 1
ATOM 907 C CA . ASN A 1 117 ? -15.292 -6.131 -18.444 1.00 49.31 117 ASN A CA 1
ATOM 908 C C . ASN A 1 117 ? -14.849 -5.222 -17.281 1.00 49.31 117 ASN A C 1
ATOM 910 O O . ASN A 1 117 ? -14.615 -5.716 -16.183 1.00 49.31 117 ASN A O 1
ATOM 914 N N . PHE A 1 118 ? -14.812 -3.896 -17.446 1.00 46.69 118 PHE A N 1
ATOM 915 C CA . PHE A 1 118 ? -14.475 -2.954 -16.360 1.00 46.69 118 PHE A CA 1
ATOM 916 C C . PHE A 1 118 ? -15.364 -3.108 -15.108 1.00 46.69 118 PHE A C 1
ATOM 918 O O . PHE A 1 118 ? -14.948 -2.756 -14.010 1.00 46.69 118 PHE A O 1
ATOM 925 N N . LYS A 1 119 ? -16.551 -3.719 -15.234 1.00 43.84 119 LYS A N 1
ATOM 926 C CA . LYS A 1 119 ? -17.383 -4.133 -14.088 1.00 43.84 119 LYS A CA 1
ATOM 927 C C . LYS A 1 119 ? -16.739 -5.218 -13.201 1.00 43.84 119 LYS A C 1
ATOM 929 O O . LYS A 1 119 ? -17.015 -5.254 -12.009 1.00 43.84 119 LYS A O 1
ATOM 934 N N . GLN A 1 120 ? -15.872 -6.074 -13.745 1.00 50.75 120 GLN A N 1
ATOM 935 C CA . GLN A 1 120 ? -15.072 -7.038 -12.974 1.00 50.75 120 GLN A CA 1
ATOM 936 C C . GLN A 1 120 ? -13.853 -6.389 -12.295 1.00 50.75 120 GLN A C 1
ATOM 938 O O . GLN A 1 120 ? -13.270 -7.010 -11.413 1.00 50.75 120 GLN A O 1
ATOM 943 N N . ALA A 1 121 ? -13.497 -5.139 -12.615 1.00 65.00 121 ALA A N 1
ATOM 944 C CA . ALA A 1 121 ? -12.443 -4.386 -11.923 1.00 65.00 121 ALA A CA 1
ATOM 945 C C . ALA A 1 121 ? -12.921 -3.749 -10.596 1.00 65.00 121 ALA A C 1
ATOM 947 O O . ALA A 1 121 ? -12.306 -2.813 -10.091 1.00 65.00 121 ALA A O 1
ATOM 948 N N . SER A 1 122 ? -14.033 -4.230 -10.028 1.00 85.62 122 SER A N 1
ATOM 949 C CA . SER A 1 122 ? -14.526 -3.786 -8.723 1.00 85.62 122 SER A CA 1
ATOM 950 C C . SER A 1 122 ? -13.616 -4.295 -7.606 1.00 85.62 122 SER A C 1
ATOM 952 O O . SER A 1 122 ? -13.543 -5.501 -7.367 1.00 85.62 122 SER A O 1
ATOM 954 N N . ALA A 1 123 ? -12.967 -3.381 -6.882 1.00 88.81 123 ALA A N 1
ATOM 955 C CA . ALA A 1 123 ? -12.135 -3.725 -5.729 1.00 88.81 123 ALA A CA 1
ATOM 956 C C . ALA A 1 123 ? -12.920 -4.508 -4.657 1.00 88.81 123 ALA A C 1
ATOM 958 O O . ALA A 1 123 ? -12.386 -5.449 -4.075 1.00 88.81 123 ALA A O 1
ATOM 959 N N . VAL A 1 124 ? -14.210 -4.197 -4.473 1.00 93.00 124 VAL A N 1
ATOM 960 C CA . VAL A 1 124 ? -15.118 -4.922 -3.567 1.00 93.00 124 VAL A CA 1
ATOM 961 C C . VAL A 1 124 ? -15.311 -6.377 -4.006 1.00 93.00 124 VAL A C 1
ATOM 963 O O . VAL A 1 124 ? -15.242 -7.285 -3.184 1.00 93.00 124 VAL A O 1
ATOM 966 N N . GLU A 1 125 ? -15.504 -6.634 -5.301 1.00 92.44 125 GLU A N 1
ATOM 967 C CA . GLU A 1 125 ? -15.678 -8.009 -5.795 1.00 92.44 125 GLU A CA 1
ATOM 968 C C . GLU A 1 125 ? -14.374 -8.814 -5.786 1.00 92.44 125 GLU A C 1
ATOM 970 O O . GLU A 1 125 ? -14.409 -10.038 -5.668 1.00 92.44 125 GLU A O 1
ATOM 975 N N . GLN A 1 126 ? -13.219 -8.153 -5.904 1.00 90.88 126 GLN A N 1
ATOM 976 C CA . GLN A 1 126 ? -11.923 -8.830 -5.839 1.00 90.88 126 GLN A CA 1
ATOM 977 C C . GLN A 1 126 ? -11.502 -9.131 -4.400 1.00 90.88 126 GLN A C 1
ATOM 979 O O . GLN A 1 126 ? -11.039 -10.236 -4.123 1.00 90.88 126 GLN A O 1
ATOM 984 N N . VAL A 1 127 ? -11.719 -8.205 -3.461 1.00 93.38 127 VAL A N 1
ATOM 985 C CA . VAL A 1 127 ? -11.329 -8.415 -2.059 1.00 93.38 127 VAL A CA 1
ATOM 986 C C . VAL A 1 127 ? -12.138 -9.533 -1.387 1.00 93.38 127 VAL A C 1
ATOM 988 O O . VAL A 1 127 ? -11.593 -10.258 -0.559 1.00 93.38 127 VAL A O 1
ATOM 991 N N . LYS A 1 128 ? -13.390 -9.769 -1.817 1.00 95.44 128 LYS A N 1
ATOM 992 C CA . LYS A 1 128 ? -14.211 -10.929 -1.405 1.00 95.44 128 LYS A CA 1
ATOM 993 C C . LYS A 1 128 ? -13.558 -12.282 -1.690 1.00 95.44 128 LYS A C 1
ATOM 995 O O . LYS A 1 128 ? -13.871 -13.262 -1.027 1.00 95.44 128 LYS A O 1
ATOM 1000 N N . LYS A 1 129 ? -12.691 -12.354 -2.702 1.00 94.81 129 LYS A N 1
ATOM 1001 C CA . LYS A 1 129 ? -12.025 -13.594 -3.132 1.00 94.81 129 LYS A CA 1
ATOM 1002 C C . LYS A 1 129 ? -10.671 -13.798 -2.453 1.00 94.81 129 LYS A C 1
ATOM 1004 O O . LYS A 1 129 ? -10.089 -14.874 -2.574 1.00 94.81 129 LYS A O 1
ATOM 1009 N N . SER A 1 130 ? -10.143 -12.763 -1.799 1.00 93.00 130 SER A N 1
ATOM 1010 C CA . SER A 1 130 ? -8.847 -12.826 -1.134 1.00 93.00 130 SER A CA 1
ATOM 1011 C C . SER A 1 130 ? -8.968 -13.565 0.191 1.00 93.00 130 SER A C 1
ATOM 1013 O O . SER A 1 130 ? -9.846 -13.265 0.994 1.00 93.00 130 SER A O 1
ATOM 1015 N N . HIS A 1 131 ? -8.032 -14.479 0.429 1.00 95.56 131 HIS A N 1
ATOM 1016 C CA . HIS A 1 131 ? -7.819 -15.135 1.722 1.00 95.56 131 HIS A CA 1
ATOM 1017 C C . HIS A 1 131 ? -6.498 -14.682 2.367 1.00 95.56 131 HIS A C 1
ATOM 1019 O O . HIS A 1 131 ? -6.106 -15.191 3.412 1.00 95.56 131 HIS A O 1
ATOM 1025 N N . ILE A 1 132 ? -5.798 -13.728 1.741 1.00 95.88 132 ILE A N 1
ATOM 1026 C CA . ILE A 1 132 ? -4.516 -13.209 2.219 1.00 95.88 132 ILE A CA 1
ATOM 1027 C C . ILE A 1 132 ? -4.776 -12.160 3.306 1.00 95.88 132 ILE A C 1
ATOM 1029 O O . ILE A 1 132 ? -5.581 -11.251 3.057 1.00 95.88 132 ILE A O 1
ATOM 1033 N N . PRO A 1 133 ? -4.104 -12.236 4.474 1.00 98.06 133 PRO A N 1
ATOM 1034 C CA . PRO A 1 133 ? -4.222 -11.217 5.506 1.00 98.06 133 PRO A CA 1
ATOM 1035 C C . PRO A 1 133 ? -4.029 -9.811 4.933 1.00 98.06 133 PRO A C 1
ATOM 1037 O O . PRO A 1 133 ? -3.062 -9.557 4.214 1.00 98.06 133 PRO A O 1
ATOM 1040 N N . THR A 1 134 ? -4.959 -8.898 5.215 1.00 97.88 134 THR A N 1
ATOM 1041 C CA . THR A 1 134 ? -4.968 -7.559 4.605 1.00 97.88 134 THR A CA 1
ATOM 1042 C C . THR A 1 134 ? -5.105 -6.451 5.648 1.00 97.88 134 THR A C 1
ATOM 1044 O O . THR A 1 134 ? -6.103 -6.365 6.362 1.00 97.88 134 THR A O 1
ATOM 1047 N N . LEU A 1 135 ? -4.127 -5.546 5.684 1.00 97.94 135 LEU A N 1
ATOM 1048 C CA . LEU A 1 135 ? -4.209 -4.285 6.420 1.00 97.94 135 LEU A CA 1
ATOM 1049 C C . LEU A 1 135 ? -4.776 -3.189 5.507 1.00 97.94 135 LEU A C 1
ATOM 1051 O O . LEU A 1 135 ? -4.154 -2.821 4.510 1.00 97.94 135 LEU A O 1
ATOM 1055 N N . PHE A 1 136 ? -5.929 -2.631 5.869 1.00 97.56 136 PHE A N 1
ATOM 1056 C CA . PHE A 1 136 ? -6.541 -1.503 5.169 1.00 97.56 136 PHE A CA 1
ATOM 1057 C C . PHE A 1 136 ? -6.151 -0.190 5.852 1.00 97.56 136 PHE A C 1
ATOM 1059 O O . PHE A 1 136 ? -6.468 0.020 7.020 1.00 97.56 136 PHE A O 1
ATOM 1066 N N . ASN A 1 137 ? -5.484 0.711 5.129 1.00 95.62 137 ASN A N 1
ATOM 1067 C CA . ASN A 1 137 ? -5.091 2.025 5.641 1.00 95.62 137 ASN A CA 1
ATOM 1068 C C . ASN A 1 137 ? -5.864 3.142 4.938 1.00 95.62 137 ASN A C 1
ATOM 1070 O O . ASN A 1 137 ? -5.854 3.193 3.709 1.00 95.62 137 ASN A O 1
ATOM 1074 N N . HIS A 1 138 ? -6.477 4.055 5.698 1.00 96.44 138 HIS A N 1
ATOM 1075 C CA . HIS A 1 138 ? -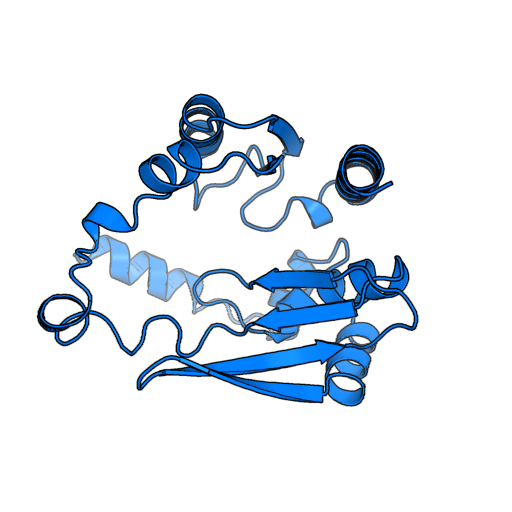7.205 5.193 5.127 1.00 96.44 138 HIS A CA 1
ATOM 1076 C C . HIS A 1 138 ? -7.063 6.472 5.956 1.00 96.44 138 HIS A C 1
ATOM 1078 O O . HIS A 1 138 ? -7.004 6.437 7.185 1.00 96.44 138 HIS A O 1
ATOM 1084 N N . GLY A 1 139 ? -7.057 7.622 5.284 1.00 96.00 139 GLY A N 1
ATOM 1085 C CA . GLY A 1 139 ? -7.087 8.933 5.931 1.00 96.00 139 GLY A CA 1
ATOM 1086 C C . GLY A 1 139 ? -8.517 9.437 6.133 1.00 96.00 139 GLY A C 1
ATOM 1087 O O . GLY A 1 139 ? -9.314 9.423 5.199 1.00 96.00 139 GLY A O 1
ATOM 1088 N N . SER A 1 140 ? -8.876 9.910 7.331 1.00 96.62 140 SER A N 1
ATOM 1089 C CA . SER A 1 140 ? -10.273 10.307 7.608 1.00 96.62 140 SER A CA 1
ATOM 1090 C C . SER A 1 140 ? -10.749 11.565 6.868 1.00 96.62 140 SER A C 1
ATOM 1092 O O . SER A 1 140 ? -11.943 11.856 6.874 1.00 96.62 140 SER A O 1
ATOM 1094 N N . LYS A 1 141 ? -9.839 12.296 6.211 1.00 96.25 141 LYS A N 1
ATOM 1095 C CA . LYS A 1 141 ? -10.125 13.480 5.386 1.00 96.25 141 LYS A CA 1
ATOM 1096 C C . LYS A 1 141 ? -9.789 13.265 3.905 1.00 96.25 141 LYS A C 1
ATOM 1098 O O . LYS A 1 141 ? -9.510 14.228 3.196 1.00 96.25 141 LYS A O 1
ATOM 1103 N N . ASP A 1 142 ? -9.752 12.020 3.432 1.00 91.06 142 ASP A N 1
ATOM 1104 C CA . ASP A 1 142 ? -9.599 11.747 2.002 1.00 91.06 142 ASP A CA 1
ATOM 1105 C C . ASP A 1 142 ? -10.872 12.166 1.239 1.00 91.06 142 ASP A C 1
ATOM 1107 O O . ASP A 1 142 ? -11.949 11.600 1.431 1.00 91.06 142 ASP A O 1
ATOM 1111 N N . GLU A 1 143 ? -10.738 13.193 0.398 1.00 87.06 143 GLU A N 1
ATOM 1112 C CA . GLU A 1 143 ? -11.812 13.723 -0.451 1.00 87.06 143 GLU A CA 1
ATOM 1113 C C . GLU A 1 143 ? -11.847 13.074 -1.844 1.00 87.06 143 GLU A C 1
ATOM 1115 O O . GLU A 1 143 ? -12.859 13.172 -2.537 1.00 87.06 143 GLU A O 1
ATOM 1120 N N . LEU A 1 144 ? -10.762 12.409 -2.267 1.00 85.81 144 LEU A N 1
ATOM 1121 C CA . LEU A 1 144 ? -10.694 11.727 -3.563 1.00 85.81 144 LEU A CA 1
ATOM 1122 C C . LEU A 1 144 ? -11.302 10.326 -3.477 1.00 85.81 144 LEU A C 1
ATOM 1124 O O . LEU A 1 144 ? -12.021 9.901 -4.380 1.00 85.81 144 LEU A O 1
ATOM 1128 N N . VAL A 1 145 ? -11.024 9.624 -2.379 1.00 87.62 145 VAL A N 1
ATOM 1129 C CA . VAL A 1 145 ? -11.629 8.339 -2.027 1.00 87.62 145 VAL A CA 1
ATOM 1130 C C . VAL A 1 145 ? -12.305 8.515 -0.666 1.00 87.62 145 VAL A C 1
ATOM 1132 O O . VAL A 1 145 ? -11.636 8.382 0.362 1.00 87.62 145 VAL A O 1
ATOM 1135 N N . PRO A 1 146 ? -13.613 8.841 -0.633 1.00 92.19 146 PRO A N 1
ATOM 1136 C CA . PRO A 1 146 ? -14.324 9.138 0.605 1.00 92.19 146 PRO A CA 1
ATOM 1137 C C . PRO A 1 146 ? -14.125 8.058 1.668 1.00 92.19 146 PRO A C 1
ATOM 1139 O O . PRO A 1 146 ? -14.250 6.869 1.377 1.00 92.19 146 PRO A O 1
ATOM 1142 N N . TYR A 1 147 ? -13.881 8.471 2.915 1.00 93.44 147 TYR A N 1
ATOM 1143 C CA . TYR A 1 147 ? -13.580 7.561 4.030 1.00 93.44 147 TYR A CA 1
ATOM 1144 C C . TYR A 1 147 ? -14.602 6.418 4.197 1.00 93.44 147 TYR A C 1
ATOM 11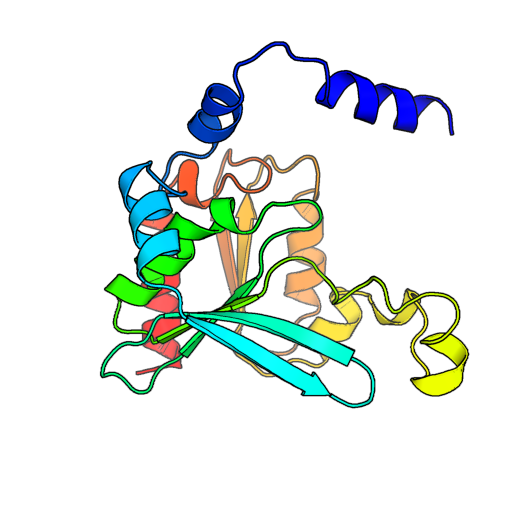46 O O . TYR A 1 147 ? -14.229 5.308 4.562 1.00 93.44 147 TYR A O 1
ATOM 1154 N N . GLY A 1 148 ? -15.880 6.641 3.865 1.00 93.50 148 GLY A N 1
ATOM 1155 C CA . GLY A 1 148 ? -16.911 5.595 3.897 1.00 93.50 148 GLY A CA 1
ATOM 1156 C C . GLY A 1 148 ? -16.605 4.369 3.020 1.00 93.50 148 GLY A C 1
ATOM 1157 O O . GLY A 1 148 ? -16.980 3.259 3.393 1.00 93.50 148 GLY A O 1
ATOM 1158 N N . MET A 1 149 ? -15.855 4.532 1.923 1.00 94.69 149 MET A N 1
ATOM 1159 C CA . MET A 1 149 ? -15.472 3.429 1.030 1.00 94.69 149 MET A CA 1
ATOM 1160 C C . MET A 1 149 ? -14.539 2.409 1.702 1.00 94.69 149 MET A C 1
ATOM 1162 O O . MET A 1 149 ? -14.519 1.243 1.303 1.00 94.69 149 MET A O 1
ATOM 1166 N N . LEU A 1 150 ? -13.804 2.810 2.749 1.00 95.25 150 LEU A N 1
ATOM 1167 C CA . LEU A 1 150 ? -13.024 1.886 3.576 1.00 95.25 150 LEU A CA 1
ATOM 1168 C C . LEU A 1 150 ? -13.923 0.819 4.198 1.00 95.25 150 LEU A C 1
ATOM 1170 O O . LEU A 1 150 ? -13.591 -0.363 4.162 1.00 95.25 150 LEU A O 1
ATOM 1174 N N . ASN A 1 151 ? -15.070 1.230 4.745 1.00 94.31 151 ASN A N 1
ATOM 1175 C CA . ASN A 1 151 ? -15.990 0.314 5.412 1.00 94.31 151 ASN A CA 1
ATOM 1176 C C . ASN A 1 151 ? -16.588 -0.688 4.422 1.00 94.31 151 ASN A C 1
ATOM 1178 O O . ASN A 1 151 ? -16.737 -1.859 4.768 1.00 94.31 151 ASN A O 1
ATOM 1182 N N . GLU A 1 152 ? -16.891 -0.259 3.194 1.00 95.44 152 GLU A N 1
ATOM 1183 C CA . GLU A 1 152 ? -17.380 -1.147 2.133 1.00 95.44 152 GLU A CA 1
ATOM 1184 C C . GLU A 1 152 ? -16.340 -2.219 1.775 1.00 95.44 152 GLU A C 1
ATOM 1186 O O . GLU A 1 152 ? -16.654 -3.411 1.783 1.00 95.44 152 GLU A O 1
ATOM 1191 N N . LEU A 1 153 ? -15.088 -1.813 1.529 1.00 95.50 153 LEU A N 1
ATOM 1192 C CA . LEU A 1 153 ? -13.993 -2.737 1.214 1.00 95.50 153 LEU A CA 1
ATOM 1193 C C . LEU A 1 153 ? -13.680 -3.682 2.373 1.00 95.50 153 LEU A C 1
ATOM 1195 O O . LEU A 1 153 ? -13.583 -4.894 2.175 1.00 95.50 153 LEU A O 1
ATOM 1199 N N . TYR A 1 154 ? -13.555 -3.140 3.582 1.00 96.94 154 TYR A N 1
ATOM 1200 C CA . TYR A 1 154 ? -13.241 -3.924 4.767 1.00 96.94 154 TYR A CA 1
ATOM 1201 C C . TYR A 1 154 ? -14.336 -4.944 5.072 1.00 96.94 154 TYR A C 1
ATOM 1203 O O . TYR A 1 154 ? -14.041 -6.105 5.351 1.00 96.94 154 TYR A O 1
ATOM 1211 N N . SER A 1 155 ? -15.608 -4.547 4.986 1.00 96.94 155 SER A N 1
ATOM 1212 C CA . SER A 1 155 ? -16.733 -5.454 5.242 1.00 96.94 155 SER A CA 1
ATOM 1213 C C . SER A 1 155 ? -16.786 -6.585 4.216 1.00 96.94 155 SER A C 1
ATOM 1215 O O . SER A 1 155 ? -17.053 -7.725 4.585 1.00 96.94 155 SER A O 1
ATOM 1217 N N . ALA A 1 156 ? -16.470 -6.291 2.953 1.00 96.88 156 ALA A N 1
ATOM 1218 C CA . ALA A 1 156 ? -16.475 -7.268 1.870 1.00 96.88 156 ALA A CA 1
ATOM 1219 C C . ALA A 1 156 ? -15.300 -8.263 1.905 1.00 96.88 156 ALA A C 1
ATOM 1221 O O . ALA A 1 156 ? -15.413 -9.346 1.338 1.00 96.88 156 ALA A O 1
ATOM 1222 N N . ALA A 1 157 ? -14.176 -7.921 2.538 1.00 97.00 157 ALA A N 1
ATOM 1223 C CA . ALA A 1 157 ? -12.988 -8.773 2.572 1.00 97.00 157 ALA A CA 1
ATOM 1224 C C . ALA A 1 157 ? -13.227 -10.100 3.322 1.00 97.00 157 ALA A C 1
ATOM 1226 O O . ALA A 1 157 ? -13.696 -10.086 4.464 1.00 97.00 157 ALA A O 1
ATOM 1227 N N . ASN A 1 158 ? -12.858 -11.229 2.704 1.00 95.62 158 ASN A N 1
ATOM 1228 C CA . ASN A 1 158 ? -13.033 -12.590 3.243 1.00 95.62 158 ASN A CA 1
ATOM 1229 C C . ASN A 1 158 ? -11.722 -13.189 3.799 1.00 95.62 158 ASN A C 1
ATOM 1231 O O . ASN A 1 158 ? -11.427 -14.371 3.635 1.00 95.62 158 ASN A O 1
ATOM 1235 N N . CYS A 1 159 ? -10.906 -12.351 4.429 1.00 96.50 159 CYS A N 1
ATOM 1236 C CA . CYS A 1 159 ? -9.611 -12.719 4.986 1.00 96.50 159 CYS A CA 1
ATOM 1237 C C . CYS A 1 159 ? -9.453 -12.178 6.408 1.00 96.50 159 CYS A C 1
ATOM 1239 O O . CYS A 1 159 ? -10.259 -11.363 6.871 1.00 96.50 159 CYS A O 1
ATOM 1241 N N . GLU A 1 160 ? -8.392 -12.611 7.093 1.00 97.56 160 GLU A N 1
ATOM 1242 C CA . GLU A 1 160 ? -7.931 -11.892 8.275 1.00 97.56 160 GLU A CA 1
ATOM 1243 C C . GLU A 1 160 ? -7.607 -10.447 7.887 1.00 97.56 160 GLU A C 1
ATOM 1245 O O . GLU A 1 160 ? -6.965 -10.182 6.868 1.00 97.56 160 GLU A O 1
ATOM 1250 N N . LYS A 1 161 ? -8.120 -9.496 8.661 1.00 97.31 161 LYS A N 1
ATOM 1251 C CA . LYS A 1 161 ? -8.132 -8.098 8.256 1.00 97.31 161 LYS A CA 1
ATOM 1252 C C . LYS A 1 161 ? -8.002 -7.168 9.444 1.00 97.31 161 LYS A C 1
ATOM 1254 O O . LYS A 1 161 ? -8.576 -7.410 10.501 1.00 97.31 161 LYS A O 1
ATOM 1259 N N . GLU A 1 162 ? -7.272 -6.083 9.228 1.00 98.31 162 GLU A N 1
ATOM 1260 C CA . GLU A 1 162 ? -7.073 -5.008 10.197 1.00 98.31 162 GLU A CA 1
ATOM 1261 C C . GLU A 1 162 ? -7.327 -3.655 9.520 1.00 98.31 162 GLU A C 1
ATOM 1263 O O . GLU A 1 162 ? -7.136 -3.511 8.310 1.00 98.31 162 GLU A O 1
ATOM 1268 N N . ILE A 1 163 ? -7.766 -2.656 10.292 1.00 97.81 163 ILE A N 1
ATOM 1269 C CA . ILE A 1 163 ? -7.937 -1.275 9.818 1.00 97.81 163 ILE A CA 1
ATOM 1270 C C . ILE A 1 163 ? -6.964 -0.363 10.549 1.00 97.81 163 ILE A C 1
ATOM 1272 O O . ILE A 1 163 ? -6.883 -0.380 11.776 1.00 97.81 163 ILE A O 1
ATOM 1276 N N . LEU A 1 164 ? -6.320 0.519 9.792 1.00 97.88 164 LEU A N 1
ATOM 1277 C CA . LEU A 1 164 ? -5.640 1.694 10.306 1.00 97.88 164 LEU A CA 1
ATOM 1278 C C . LEU A 1 164 ? -6.263 2.965 9.724 1.00 97.88 164 LEU A C 1
ATOM 1280 O O . LEU A 1 164 ? -6.077 3.286 8.550 1.00 97.88 164 LEU A O 1
ATOM 1284 N N . THR A 1 165 ? -6.935 3.734 10.576 1.00 97.94 165 THR A N 1
ATOM 1285 C CA . THR A 1 165 ? -7.428 5.066 10.215 1.00 97.94 165 THR A CA 1
ATOM 1286 C C . THR A 1 165 ? -6.481 6.141 10.724 1.00 97.94 165 THR A C 1
ATOM 1288 O O . THR A 1 165 ? -6.294 6.290 11.932 1.00 97.94 165 THR A O 1
ATOM 1291 N N . ILE A 1 166 ? -5.934 6.949 9.815 1.00 96.81 166 ILE A N 1
ATOM 1292 C CA . ILE A 1 166 ? -5.134 8.121 10.175 1.00 96.81 166 ILE A CA 1
ATOM 1293 C C . ILE A 1 166 ? -6.036 9.352 10.236 1.00 96.81 166 ILE A C 1
ATOM 1295 O O . ILE A 1 166 ? -6.491 9.878 9.215 1.00 96.81 166 ILE A O 1
ATOM 1299 N N . GLN A 1 167 ? -6.300 9.817 11.457 1.00 97.12 167 GLN A N 1
ATOM 1300 C CA . GLN A 1 167 ? -7.161 10.973 11.675 1.00 97.12 167 GLN A CA 1
ATOM 1301 C C . GLN A 1 167 ? -6.565 12.236 11.047 1.00 97.12 167 GLN A C 1
ATOM 1303 O O . GLN A 1 167 ? -5.408 12.574 11.278 1.00 97.12 167 GLN A O 1
ATOM 1308 N N . GLY A 1 168 ? -7.364 12.939 10.243 1.00 94.31 168 GLY A N 1
ATOM 1309 C CA . GLY A 1 168 ? -6.960 14.189 9.601 1.00 94.31 168 GLY A CA 1
ATOM 1310 C C . GLY A 1 168 ? -6.150 14.034 8.312 1.00 94.31 168 GLY A C 1
ATOM 1311 O O . GLY A 1 168 ? -5.928 15.040 7.642 1.00 94.31 168 GLY A O 1
ATOM 1312 N N . ALA A 1 169 ? -5.738 12.819 7.934 1.00 93.19 169 ALA A N 1
ATOM 1313 C CA . ALA A 1 169 ? -5.016 12.600 6.684 1.00 93.19 169 ALA A CA 1
ATOM 1314 C C . ALA A 1 169 ? -5.945 12.685 5.469 1.00 93.19 169 ALA A C 1
ATOM 1316 O O . ALA A 1 169 ? -7.021 12.088 5.457 1.00 93.19 169 ALA A O 1
ATOM 1317 N N . GLY A 1 170 ? -5.499 13.427 4.454 1.00 89.12 170 GLY A N 1
ATOM 1318 C CA . GLY A 1 170 ? -6.098 13.440 3.121 1.00 89.12 170 GLY A CA 1
ATOM 1319 C C . GLY A 1 170 ? -5.533 12.347 2.211 1.00 89.12 170 GLY A C 1
ATOM 1320 O O . GLY A 1 170 ? -4.767 11.483 2.650 1.00 89.12 170 GLY A O 1
ATOM 1321 N N . HIS A 1 171 ? -5.886 12.413 0.927 1.00 88.75 171 HIS A N 1
ATOM 1322 C CA . HIS A 1 171 ? -5.482 11.419 -0.064 1.00 88.75 171 HIS A CA 1
ATOM 1323 C C . HIS A 1 171 ? -3.961 11.233 -0.130 1.00 88.75 171 HIS A C 1
ATOM 1325 O O . HIS A 1 171 ? -3.226 12.197 -0.333 1.00 88.75 171 HIS A O 1
ATOM 1331 N N . ALA A 1 172 ? -3.495 9.990 0.024 1.00 84.88 172 ALA A N 1
ATOM 1332 C CA . ALA A 1 172 ? -2.074 9.624 0.027 1.00 84.88 172 ALA A CA 1
ATOM 1333 C C . ALA A 1 172 ? -1.205 10.344 1.088 1.00 84.88 172 ALA A C 1
ATOM 1335 O O . ALA A 1 172 ? 0.016 10.408 0.949 1.00 84.88 172 ALA A O 1
ATOM 1336 N N . LEU A 1 173 ? -1.808 10.856 2.171 1.00 87.44 173 LEU A N 1
ATOM 1337 C CA . LEU A 1 173 ? -1.094 11.563 3.244 1.00 87.44 173 LEU A CA 1
ATOM 1338 C C . LEU A 1 173 ? -0.970 10.760 4.548 1.00 87.44 173 LEU A C 1
ATOM 1340 O O . LEU A 1 173 ? -0.370 11.255 5.498 1.00 87.44 173 LEU A O 1
ATOM 1344 N N . SER A 1 174 ? -1.491 9.531 4.631 1.00 90.06 174 SER A N 1
ATOM 1345 C CA . SER A 1 174 ? -1.504 8.737 5.875 1.00 90.06 174 SER A CA 1
ATOM 1346 C C . SER A 1 174 ? -0.119 8.560 6.510 1.00 90.06 174 SER A C 1
ATOM 1348 O O . SER A 1 174 ? 0.057 8.850 7.695 1.00 90.06 174 SER A O 1
ATOM 1350 N N . SER A 1 175 ? 0.886 8.146 5.727 1.00 88.81 175 SER A N 1
ATOM 1351 C CA . SER A 1 175 ? 2.267 8.014 6.219 1.00 88.81 175 SER A CA 1
ATOM 1352 C C . SER A 1 175 ? 2.889 9.363 6.573 1.00 88.81 175 SER A C 1
ATOM 1354 O O . SER A 1 175 ? 3.844 9.413 7.343 1.00 88.81 175 SER A O 1
ATOM 1356 N N . SER A 1 176 ? 2.335 10.450 6.024 1.00 85.62 176 SER A N 1
ATOM 1357 C CA . SER A 1 176 ? 2.810 11.804 6.257 1.00 85.62 176 SER A CA 1
ATOM 1358 C C . SER A 1 176 ? 2.323 12.414 7.554 1.00 85.62 176 SER A C 1
ATOM 1360 O O . SER A 1 176 ? 3.102 12.978 8.315 1.00 85.62 176 SER A O 1
ATOM 1362 N N . VAL A 1 177 ? 1.024 12.280 7.803 1.00 89.69 177 VAL A N 1
ATOM 1363 C CA . VAL A 1 177 ? 0.359 12.865 8.967 1.00 89.69 177 VAL A CA 1
ATOM 1364 C C . VAL A 1 177 ? 0.743 12.140 10.253 1.00 89.69 177 VAL A C 1
ATOM 1366 O O . VAL A 1 177 ? 0.934 12.782 11.282 1.00 89.69 177 VAL A O 1
ATOM 1369 N N . ALA A 1 178 ? 0.883 10.813 10.210 1.00 90.56 178 ALA A N 1
ATOM 1370 C CA . ALA A 1 178 ? 1.187 10.019 11.396 1.00 90.56 178 ALA A CA 1
ATOM 1371 C C . ALA A 1 178 ? 2.253 8.946 11.105 1.00 90.56 178 ALA A C 1
ATOM 1373 O O . ALA A 1 178 ? 1.960 7.752 11.186 1.00 90.56 178 ALA A O 1
ATOM 1374 N N . PRO A 1 179 ? 3.505 9.335 10.793 1.00 89.00 179 PRO A N 1
ATOM 1375 C CA . PRO A 1 179 ? 4.537 8.416 10.306 1.00 89.00 179 PRO A CA 1
ATOM 1376 C C . PRO A 1 179 ? 4.839 7.280 11.285 1.00 89.00 179 PRO A C 1
ATOM 1378 O O . PRO A 1 179 ? 4.907 6.124 10.880 1.00 89.00 179 PRO A O 1
ATOM 1381 N N . LYS A 1 180 ? 4.980 7.589 12.581 1.00 90.44 180 LYS A N 1
ATOM 1382 C CA . LYS A 1 180 ? 5.262 6.574 13.609 1.00 90.44 180 LYS A CA 1
ATOM 1383 C C . LYS A 1 180 ? 4.125 5.563 13.723 1.00 90.44 180 LYS A C 1
ATOM 1385 O O . LYS A 1 180 ? 4.379 4.369 13.705 1.00 90.44 180 LYS A O 1
ATOM 1390 N N . LEU A 1 181 ? 2.882 6.042 13.803 1.00 94.69 181 LEU A N 1
ATOM 1391 C CA . LEU A 1 181 ? 1.706 5.175 13.875 1.00 94.69 181 LEU A CA 1
ATOM 1392 C C . LEU A 1 181 ? 1.601 4.302 12.620 1.00 94.69 181 LEU A C 1
ATOM 1394 O O . LEU A 1 181 ? 1.511 3.087 12.733 1.00 94.69 181 LEU A O 1
ATOM 1398 N N . TYR A 1 182 ? 1.694 4.916 11.437 1.00 94.06 182 TYR A N 1
ATOM 1399 C CA . TYR A 1 182 ? 1.622 4.224 10.155 1.00 94.06 182 TYR A CA 1
ATOM 1400 C C . TYR A 1 182 ? 2.623 3.073 10.073 1.00 94.06 182 TYR A C 1
ATOM 1402 O O . TYR A 1 182 ? 2.240 1.929 9.835 1.00 94.06 182 TYR A O 1
ATOM 1410 N N . TRP A 1 183 ? 3.907 3.368 10.285 1.00 93.25 183 TRP A N 1
ATOM 1411 C CA . TRP A 1 183 ? 4.958 2.374 10.096 1.00 93.25 183 TRP A CA 1
ATOM 1412 C C . TRP A 1 183 ? 5.000 1.341 11.214 1.00 93.25 183 TRP A C 1
ATOM 1414 O O . TRP A 1 183 ? 5.181 0.169 10.909 1.00 93.25 183 TRP A O 1
ATOM 1424 N N . ASN A 1 184 ? 4.726 1.717 12.467 1.00 95.56 184 ASN A N 1
ATOM 1425 C CA . ASN A 1 184 ? 4.639 0.741 13.554 1.00 95.56 184 ASN A CA 1
ATOM 1426 C C . ASN A 1 184 ? 3.503 -0.263 13.321 1.00 95.56 184 ASN A C 1
ATOM 1428 O O . ASN A 1 184 ? 3.689 -1.452 13.568 1.00 95.56 184 ASN A O 1
ATOM 1432 N N . THR A 1 185 ? 2.343 0.186 12.831 1.00 97.81 185 THR A N 1
ATOM 1433 C CA . THR A 1 185 ? 1.231 -0.714 12.496 1.00 97.81 185 THR A CA 1
ATOM 1434 C C . THR A 1 185 ? 1.584 -1.619 11.320 1.00 97.81 185 THR A C 1
ATOM 1436 O O . THR A 1 185 ? 1.356 -2.819 11.409 1.00 97.81 185 THR A O 1
ATOM 1439 N N . VAL A 1 186 ? 2.192 -1.085 10.251 1.00 96.12 186 VAL A N 1
ATOM 1440 C CA . VAL A 1 186 ? 2.648 -1.901 9.110 1.00 96.12 186 VAL A CA 1
ATOM 1441 C C . VAL A 1 186 ? 3.668 -2.949 9.556 1.00 96.12 186 VAL A C 1
ATOM 1443 O O . VAL A 1 186 ? 3.514 -4.120 9.234 1.00 96.12 186 VAL A O 1
ATOM 1446 N N . GLU A 1 187 ? 4.688 -2.561 10.320 1.00 95.56 187 GLU A N 1
ATOM 1447 C CA . GLU A 1 187 ? 5.729 -3.479 10.797 1.00 95.56 187 GLU A CA 1
ATOM 1448 C C . GLU A 1 187 ? 5.160 -4.545 11.742 1.00 95.56 187 GLU A C 1
ATOM 1450 O O . GLU A 1 187 ? 5.502 -5.720 11.620 1.00 95.56 187 GLU A O 1
ATOM 1455 N N . THR A 1 188 ? 4.237 -4.162 12.629 1.00 97.75 188 THR A N 1
ATOM 1456 C CA . THR A 1 188 ? 3.553 -5.094 13.540 1.00 97.75 188 THR A CA 1
ATOM 1457 C C . THR A 1 188 ? 2.696 -6.096 12.771 1.00 97.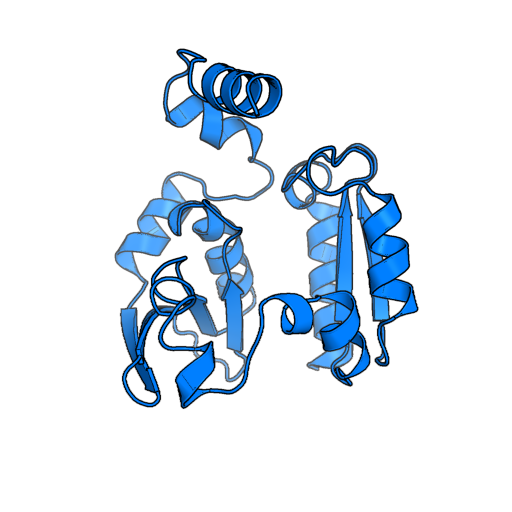75 188 THR A C 1
ATOM 1459 O O . THR A 1 188 ? 2.765 -7.295 13.038 1.00 97.75 188 THR A O 1
ATOM 1462 N N . PHE A 1 189 ? 1.931 -5.622 11.786 1.00 98.12 189 PHE A N 1
ATOM 1463 C CA . PHE A 1 189 ? 1.110 -6.467 10.925 1.00 98.12 189 PHE A CA 1
ATOM 1464 C C . PHE A 1 189 ? 1.965 -7.463 10.132 1.00 98.12 189 PHE A C 1
ATOM 1466 O O . PHE A 1 189 ? 1.674 -8.655 10.097 1.00 98.12 189 PHE A O 1
ATOM 1473 N N . LEU A 1 190 ? 3.064 -6.997 9.533 1.00 96.38 190 LEU A N 1
ATOM 1474 C CA . LEU A 1 190 ? 3.967 -7.863 8.775 1.00 96.38 190 LEU A CA 1
ATOM 1475 C C . LEU A 1 190 ? 4.633 -8.904 9.668 1.00 96.38 190 LEU A C 1
ATOM 1477 O O . LEU A 1 190 ? 4.668 -10.071 9.296 1.00 96.38 190 LEU A O 1
ATOM 1481 N N . LYS A 1 191 ? 5.106 -8.511 10.854 1.00 95.94 191 LYS A N 1
ATOM 1482 C CA . LYS A 1 191 ? 5.675 -9.440 11.835 1.00 95.94 191 LYS A CA 1
ATOM 1483 C C . LYS A 1 191 ? 4.678 -10.528 12.232 1.00 95.94 191 LYS A C 1
ATOM 1485 O O . LYS A 1 191 ? 5.040 -11.690 12.282 1.00 95.94 191 LYS A O 1
ATOM 1490 N N . LYS A 1 192 ? 3.414 -10.171 12.461 1.00 97.06 192 LYS A N 1
ATOM 1491 C CA . LYS A 1 192 ? 2.354 -11.125 12.816 1.00 97.06 192 LYS A CA 1
ATOM 1492 C C . LYS A 1 192 ? 2.089 -12.183 11.732 1.00 97.06 192 LYS A C 1
ATOM 1494 O O . LYS A 1 192 ? 1.644 -13.277 12.064 1.00 97.06 192 LYS A O 1
ATOM 1499 N N . HIS A 1 193 ? 2.315 -11.857 10.458 1.00 96.00 193 HIS A N 1
ATOM 1500 C CA . HIS A 1 193 ? 1.925 -12.708 9.326 1.00 96.00 193 HIS A CA 1
ATOM 1501 C C . HIS A 1 193 ? 3.089 -13.300 8.523 1.00 96.00 193 HIS A C 1
ATOM 1503 O O . HIS A 1 193 ? 2.851 -14.171 7.687 1.00 96.00 193 HIS A O 1
ATOM 1509 N N . LEU A 1 194 ? 4.321 -12.826 8.727 1.00 91.81 194 LEU A N 1
ATOM 1510 C CA . LEU A 1 194 ? 5.506 -13.248 7.971 1.00 91.81 194 LEU A CA 1
ATOM 1511 C C . LEU A 1 194 ? 6.648 -13.787 8.844 1.00 91.81 194 LEU A C 1
ATOM 1513 O O . LEU A 1 194 ? 7.650 -14.229 8.271 1.00 91.81 194 LEU A O 1
ATOM 1517 N N . ASP A 1 195 ? 6.548 -13.701 10.172 1.00 83.75 195 ASP A N 1
ATOM 1518 C CA . ASP A 1 195 ? 7.468 -14.333 11.133 1.00 83.75 195 ASP A CA 1
ATOM 1519 C C . ASP A 1 195 ? 6.757 -15.489 11.851 1.00 83.75 195 ASP A C 1
ATOM 1521 O O . ASP A 1 195 ? 7.434 -16.512 12.098 1.00 83.75 195 ASP A O 1
#

Organism: NCBI:txid290054

Radius of gyration: 18.21 Å; chains: 1; bounding box: 40×43×41 Å